Protein AF-A0A4R7ZRM4-F1 (afdb_monomer_lite)

Radius of gyration: 35.53 Å; chains: 1; bounding box: 78×43×135 Å

pLDDT: mean 75.1, std 20.88, range [21.97, 97.25]

Structure (mmCIF, N/CA/C/O backbone):
data_AF-A0A4R7ZRM4-F1
#
_entry.id   AF-A0A4R7ZRM4-F1
#
loop_
_atom_site.group_PDB
_atom_site.id
_atom_site.type_symbol
_atom_site.label_atom_id
_atom_site.label_alt_id
_atom_site.label_comp_id
_atom_site.label_asym_id
_atom_site.label_entity_id
_atom_site.label_seq_id
_atom_site.pdbx_PDB_ins_code
_atom_site.Cartn_x
_atom_site.Cartn_y
_atom_site.Cartn_z
_atom_site.occupancy
_atom_site.B_iso_or_equiv
_atom_site.auth_seq_id
_atom_site.auth_comp_id
_atom_site.auth_asym_id
_atom_site.auth_atom_id
_atom_site.pdbx_PDB_model_num
ATOM 1 N N . MET A 1 1 ? -29.080 -7.559 84.000 1.00 56.69 1 MET A N 1
ATOM 2 C CA . MET A 1 1 ? -29.517 -7.761 82.595 1.00 56.69 1 MET A CA 1
ATOM 3 C C . MET A 1 1 ? -28.934 -6.760 81.584 1.00 56.69 1 MET A C 1
ATOM 5 O O . MET A 1 1 ? -28.465 -7.210 80.549 1.00 56.69 1 MET A O 1
ATOM 9 N N . GLN A 1 2 ? -28.854 -5.446 81.851 1.00 54.81 2 GLN A N 1
ATOM 10 C CA . GLN A 1 2 ? -28.393 -4.447 80.854 1.00 54.81 2 GLN A CA 1
ATOM 11 C C . GLN A 1 2 ? -26.934 -4.558 80.345 1.00 54.81 2 GLN A C 1
ATOM 13 O O . GLN A 1 2 ? -26.613 -4.051 79.271 1.00 54.81 2 GLN A O 1
ATOM 18 N N . LYS A 1 3 ? -26.014 -5.191 81.089 1.00 52.03 3 LYS A N 1
ATOM 19 C CA . LYS A 1 3 ? -24.609 -5.346 80.649 1.00 52.03 3 LYS A CA 1
ATOM 20 C C . LYS A 1 3 ? -24.432 -6.411 79.558 1.00 52.03 3 LYS A C 1
ATOM 22 O O . LYS A 1 3 ? -23.501 -6.307 78.764 1.00 52.03 3 LYS A O 1
ATOM 27 N N . VAL A 1 4 ? -25.313 -7.413 79.510 1.00 58.31 4 VAL A N 1
ATOM 28 C CA . VAL A 1 4 ? -25.234 -8.523 78.544 1.00 58.31 4 VAL A CA 1
ATOM 29 C C . VAL A 1 4 ? -25.739 -8.068 77.175 1.00 58.31 4 VAL A C 1
ATOM 31 O O . VAL A 1 4 ? -25.084 -8.315 76.166 1.00 58.31 4 VAL A O 1
ATOM 34 N N . THR A 1 5 ? -26.819 -7.282 77.150 1.00 60.56 5 THR A N 1
ATOM 35 C CA . THR A 1 5 ? -27.399 -6.726 75.918 1.00 60.56 5 THR A CA 1
ATOM 36 C C . THR A 1 5 ? -26.456 -5.735 75.229 1.00 60.56 5 THR A C 1
ATOM 38 O O . THR A 1 5 ? -26.273 -5.805 74.019 1.00 60.56 5 THR A O 1
ATOM 41 N N . LYS A 1 6 ? -25.745 -4.883 75.985 1.00 59.66 6 LYS A N 1
ATOM 42 C CA . LYS A 1 6 ? -24.724 -3.975 75.421 1.00 59.66 6 LYS A CA 1
ATOM 43 C C . LYS A 1 6 ? -23.515 -4.708 74.824 1.00 59.66 6 LYS A C 1
ATOM 45 O O . LYS A 1 6 ? -22.940 -4.217 73.857 1.00 59.66 6 LYS A O 1
ATOM 50 N N . LYS A 1 7 ? -23.117 -5.862 75.379 1.00 67.69 7 LYS A N 1
ATOM 51 C CA . LYS A 1 7 ? -22.028 -6.688 74.821 1.00 67.69 7 LYS A CA 1
ATOM 52 C C . LYS A 1 7 ? -22.438 -7.346 73.500 1.00 67.69 7 LYS A C 1
ATOM 54 O O . LYS A 1 7 ? -21.657 -7.318 72.558 1.00 67.69 7 LYS A O 1
ATOM 59 N N . TRP A 1 8 ? -23.669 -7.848 73.416 1.00 65.88 8 TRP A N 1
ATOM 60 C CA . TRP A 1 8 ? -24.223 -8.435 72.191 1.00 65.88 8 TRP A CA 1
ATOM 61 C C . TRP A 1 8 ? -24.408 -7.410 71.069 1.00 65.88 8 TRP A C 1
ATOM 63 O O . TRP A 1 8 ? -24.047 -7.684 69.931 1.00 65.88 8 TRP A O 1
ATOM 73 N N . ILE A 1 9 ? -24.869 -6.198 71.394 1.00 70.62 9 ILE A N 1
ATOM 74 C CA . ILE A 1 9 ? -25.002 -5.108 70.414 1.00 70.62 9 ILE A CA 1
ATOM 75 C C . ILE A 1 9 ? -23.632 -4.702 69.853 1.00 70.62 9 ILE A C 1
ATOM 77 O O . ILE A 1 9 ? -23.479 -4.571 68.644 1.00 70.62 9 ILE A O 1
ATOM 81 N N . LYS A 1 10 ? -22.605 -4.562 70.703 1.00 68.44 10 LYS A N 1
ATOM 82 C CA . LYS A 1 10 ? -21.239 -4.243 70.245 1.00 68.44 10 LYS A CA 1
ATOM 83 C C . LYS A 1 10 ? -20.634 -5.351 69.381 1.00 68.44 10 LYS A C 1
ATOM 85 O O . LYS A 1 10 ? -19.962 -5.046 68.404 1.00 68.44 10 LYS A O 1
ATOM 90 N N . PHE A 1 11 ? -20.890 -6.614 69.723 1.00 69.69 11 PHE A N 1
ATOM 91 C CA . PHE A 1 11 ? -20.452 -7.758 68.924 1.00 69.69 11 PHE A CA 1
ATOM 92 C C . PHE A 1 11 ? -21.152 -7.788 67.558 1.00 69.69 11 PHE A C 1
ATOM 94 O O . PHE A 1 11 ? -20.488 -7.906 66.536 1.00 69.69 11 PHE A O 1
ATOM 101 N N . SER A 1 12 ? -22.468 -7.556 67.528 1.00 74.69 12 SER A N 1
ATOM 102 C CA . SER A 1 12 ? -23.257 -7.479 66.294 1.00 74.69 12 SER A CA 1
ATOM 103 C C . SER A 1 12 ? -22.821 -6.330 65.383 1.00 74.69 12 SER A C 1
ATOM 105 O O . SER A 1 12 ? -22.743 -6.520 64.174 1.00 74.69 12 SER A O 1
ATOM 107 N N . ILE A 1 13 ? -22.516 -5.155 65.943 1.00 75.25 13 ILE A N 1
ATOM 108 C CA . ILE A 1 13 ? -22.003 -4.009 65.175 1.00 75.25 13 ILE A CA 1
ATOM 109 C C . ILE A 1 13 ? -20.603 -4.315 64.629 1.00 75.25 13 ILE A C 1
ATOM 111 O O . ILE A 1 13 ? -20.319 -3.988 63.484 1.00 75.25 13 ILE A O 1
ATOM 115 N N . CYS A 1 14 ? -19.748 -4.990 65.404 1.00 72.81 14 CYS A N 1
ATOM 116 C CA . CYS A 1 14 ? -18.427 -5.416 64.939 1.00 72.81 14 CYS A CA 1
ATOM 117 C C . CYS A 1 14 ? -18.533 -6.423 63.779 1.00 72.81 14 CYS A C 1
ATOM 119 O O . CYS A 1 14 ? -17.865 -6.258 62.763 1.00 72.81 14 CYS A O 1
ATOM 121 N N . CYS A 1 15 ? -19.434 -7.407 63.877 1.00 73.06 15 CYS A N 1
ATOM 122 C CA . CYS A 1 15 ? -19.710 -8.346 62.787 1.00 73.06 15 CYS A CA 1
ATOM 123 C C . CYS A 1 15 ? -20.270 -7.645 61.543 1.00 73.06 15 CYS A C 1
ATOM 125 O O . CYS A 1 15 ? -19.851 -7.966 60.436 1.00 73.06 15 CYS A O 1
ATOM 127 N N . LEU A 1 16 ? -21.167 -6.666 61.709 1.00 73.25 16 LEU A N 1
ATOM 128 C CA . LEU A 1 16 ? -21.715 -5.894 60.591 1.00 73.25 16 LEU A CA 1
ATOM 129 C C . LEU A 1 16 ? -20.631 -5.046 59.905 1.00 73.25 16 LEU A C 1
ATOM 131 O O . LEU A 1 16 ? -20.576 -5.001 58.682 1.00 73.25 16 LEU A O 1
ATOM 135 N N . LEU A 1 17 ? -19.735 -4.417 60.673 1.00 72.19 17 LEU A N 1
ATOM 136 C CA . LEU A 1 17 ? -18.621 -3.630 60.133 1.00 72.19 17 LEU A CA 1
ATOM 137 C C . LEU A 1 17 ? -17.595 -4.504 59.401 1.00 72.19 17 LEU A C 1
ATOM 139 O O . LEU A 1 17 ? -17.122 -4.112 58.339 1.00 72.19 17 LEU A O 1
ATOM 143 N N . LEU A 1 18 ? -17.300 -5.702 59.916 1.00 69.06 18 LEU A N 1
ATOM 144 C CA . LEU A 1 18 ? -16.452 -6.678 59.222 1.00 69.06 18 LEU A CA 1
ATOM 145 C C . LEU A 1 18 ? -17.105 -7.183 57.929 1.00 69.06 18 LEU A C 1
ATOM 147 O O . LEU A 1 18 ? -16.418 -7.370 56.930 1.00 69.06 18 LEU A O 1
ATOM 151 N N . PHE A 1 19 ? -18.429 -7.340 57.922 1.00 69.00 19 PHE A N 1
ATOM 152 C CA . PHE A 1 19 ? -19.174 -7.729 56.728 1.00 69.00 19 PHE A CA 1
ATOM 153 C C . PHE A 1 19 ? -19.175 -6.619 55.665 1.00 69.00 19 PHE A C 1
ATOM 155 O O . PHE A 1 19 ? -18.934 -6.887 54.494 1.00 69.00 19 PHE A O 1
ATOM 162 N N . VAL A 1 20 ? -19.358 -5.355 56.063 1.00 71.50 20 VAL A N 1
ATOM 163 C CA . VAL A 1 20 ? -19.284 -4.201 55.147 1.00 71.50 20 VAL A CA 1
ATOM 164 C C . VAL A 1 20 ? -17.864 -3.995 54.609 1.00 71.50 20 VAL A C 1
ATOM 166 O O . VAL A 1 20 ? -17.704 -3.684 53.429 1.00 71.50 20 VAL A O 1
ATOM 169 N N . ALA A 1 21 ? -16.831 -4.217 55.428 1.00 63.97 21 ALA A N 1
ATOM 170 C CA . ALA A 1 21 ? -15.439 -4.179 54.982 1.00 63.97 21 ALA A CA 1
ATOM 171 C C . ALA A 1 21 ? -15.125 -5.294 53.966 1.00 63.97 21 ALA A C 1
ATOM 173 O O . ALA A 1 21 ? -14.445 -5.032 52.979 1.00 63.97 21 ALA A O 1
ATOM 174 N N . ALA A 1 22 ? -15.686 -6.497 54.147 1.00 63.38 22 ALA A N 1
ATOM 175 C CA . ALA A 1 22 ? -15.547 -7.606 53.199 1.00 63.38 22 ALA A CA 1
ATOM 176 C C . ALA A 1 22 ? -16.261 -7.357 51.853 1.00 63.38 22 ALA A C 1
ATOM 178 O O . ALA A 1 22 ? -15.862 -7.909 50.832 1.00 63.38 22 ALA A O 1
ATOM 179 N N . ILE A 1 23 ? -17.291 -6.503 51.821 1.00 61.28 23 ILE A N 1
ATOM 180 C CA . ILE A 1 23 ? -17.964 -6.106 50.570 1.00 61.28 23 ILE A CA 1
ATOM 181 C C . ILE A 1 23 ? -17.102 -5.116 49.762 1.00 61.28 23 ILE A C 1
ATOM 183 O O . ILE A 1 23 ? -17.159 -5.116 48.537 1.00 61.28 23 ILE A O 1
ATOM 187 N N . HIS A 1 24 ? -16.258 -4.312 50.419 1.00 56.88 24 HIS A N 1
ATOM 188 C CA . HIS A 1 24 ? -15.370 -3.353 49.742 1.00 56.88 24 HIS A CA 1
ATOM 189 C C . HIS A 1 24 ? -14.109 -3.994 49.135 1.00 56.88 24 HIS A C 1
ATOM 191 O O . HIS A 1 24 ? -13.388 -3.319 48.406 1.00 56.88 24 HIS A O 1
ATOM 197 N N . THR A 1 25 ? -13.840 -5.277 49.404 1.00 51.56 25 THR A N 1
ATOM 198 C CA . THR A 1 25 ? -12.724 -6.036 48.809 1.00 51.56 25 THR A CA 1
ATOM 199 C C . THR A 1 25 ? -13.143 -6.886 47.611 1.00 51.56 25 THR A C 1
ATOM 201 O O . THR A 1 25 ? -12.368 -7.727 47.166 1.00 51.56 25 THR A O 1
ATOM 204 N N . ILE A 1 26 ? -14.358 -6.706 47.082 1.00 63.09 26 ILE A N 1
ATOM 205 C CA . ILE A 1 26 ? -14.697 -7.243 45.762 1.00 63.09 26 ILE A CA 1
ATOM 206 C C . ILE A 1 26 ? -13.928 -6.386 44.757 1.00 63.09 26 ILE A C 1
ATOM 208 O O . ILE A 1 26 ? -14.383 -5.327 44.333 1.00 63.09 26 ILE A O 1
ATOM 212 N N . GLU A 1 27 ? -12.704 -6.807 44.460 1.00 55.72 27 GLU A N 1
ATOM 213 C CA . GLU A 1 27 ? -11.895 -6.235 43.398 1.00 55.72 27 GLU A CA 1
ATOM 214 C C . GLU A 1 27 ? -12.727 -6.258 42.115 1.00 55.72 27 GLU A C 1
ATOM 216 O O . GLU A 1 27 ? -13.225 -7.306 41.697 1.00 55.72 27 GLU A O 1
ATOM 221 N N . ASN A 1 28 ? -12.913 -5.087 41.504 1.00 52.59 28 ASN A N 1
ATOM 222 C CA . ASN A 1 28 ? -13.453 -4.988 40.159 1.00 52.59 28 ASN A CA 1
ATOM 223 C C . ASN A 1 28 ? -12.474 -5.724 39.243 1.00 52.59 28 ASN A C 1
ATOM 225 O O . ASN A 1 28 ? -11.476 -5.153 38.804 1.00 52.59 28 ASN A O 1
ATOM 229 N N . THR A 1 29 ? -12.724 -7.004 38.976 1.00 50.25 29 THR A N 1
ATOM 230 C CA . THR A 1 29 ? -12.020 -7.722 37.923 1.00 50.25 29 THR A CA 1
ATOM 231 C C . THR A 1 29 ? -12.422 -7.045 36.624 1.00 50.25 29 THR A C 1
ATOM 233 O O . THR A 1 29 ? -13.502 -7.297 36.087 1.00 50.25 29 THR A O 1
ATOM 236 N N . HIS A 1 30 ? -11.590 -6.119 36.158 1.00 56.91 30 HIS A N 1
ATOM 237 C CA . HIS A 1 30 ? -11.701 -5.571 34.821 1.00 56.91 30 HIS A CA 1
ATOM 238 C C . HIS A 1 30 ? -11.585 -6.755 33.863 1.00 56.91 30 HIS A C 1
ATOM 240 O O . HIS A 1 30 ? -10.504 -7.306 33.662 1.00 56.91 30 HIS A O 1
ATOM 246 N N . VAL A 1 31 ? -12.718 -7.195 33.319 1.00 48.25 31 VAL A N 1
ATOM 247 C CA . VAL A 1 31 ? -12.726 -8.119 32.192 1.00 48.25 31 VAL A CA 1
ATOM 248 C C . VAL A 1 31 ? -12.128 -7.330 31.035 1.00 48.25 31 VAL A C 1
ATOM 250 O O . VAL A 1 31 ? -12.789 -6.460 30.471 1.00 48.25 31 VAL A O 1
ATOM 253 N N . TYR A 1 32 ? -10.855 -7.571 30.724 1.00 52.38 32 TYR A N 1
ATOM 254 C CA . TYR A 1 32 ? -10.283 -7.107 29.468 1.00 52.38 32 TYR A CA 1
ATOM 255 C C . TYR A 1 32 ? -11.041 -7.833 28.359 1.00 52.38 32 TYR A C 1
ATOM 257 O O . TYR A 1 32 ? -10.891 -9.043 28.184 1.00 52.38 32 TYR A O 1
ATOM 265 N N . ALA A 1 33 ? -11.903 -7.111 27.644 1.00 56.00 33 ALA A N 1
ATOM 266 C CA . ALA A 1 33 ? -12.365 -7.582 26.352 1.00 56.00 33 ALA A CA 1
ATOM 267 C C . ALA A 1 33 ? -11.114 -7.840 25.503 1.00 56.00 33 ALA A C 1
ATOM 269 O O . ALA A 1 33 ? -10.220 -6.994 25.461 1.00 56.00 33 ALA A O 1
ATOM 270 N N . ALA A 1 34 ? -11.014 -9.017 24.883 1.00 61.44 34 ALA A N 1
ATOM 271 C CA . ALA A 1 34 ? -9.959 -9.261 23.911 1.00 61.44 34 ALA A CA 1
ATOM 272 C C . ALA A 1 34 ? -10.032 -8.152 22.850 1.00 61.44 34 ALA A C 1
ATOM 274 O O . ALA A 1 34 ? -11.111 -7.919 22.297 1.00 61.44 34 ALA A O 1
ATOM 275 N N . ASN A 1 35 ? -8.918 -7.451 22.605 1.00 68.50 35 ASN A N 1
ATOM 276 C CA . ASN A 1 35 ? -8.853 -6.477 21.520 1.00 68.50 35 ASN A CA 1
ATOM 277 C C . ASN A 1 35 ? -9.176 -7.217 20.222 1.00 68.50 35 ASN A C 1
ATOM 279 O O . ASN A 1 35 ? -8.455 -8.133 19.826 1.00 68.50 35 ASN A O 1
ATOM 283 N N . LYS A 1 36 ? -10.300 -6.860 19.602 1.00 86.75 36 LYS A N 1
ATOM 284 C CA . LYS A 1 36 ? -10.680 -7.409 18.307 1.00 86.75 36 LYS A CA 1
ATOM 285 C C . LYS A 1 36 ? -9.888 -6.663 17.243 1.00 86.75 36 LYS A C 1
ATOM 287 O O . LYS A 1 36 ? -9.952 -5.440 17.179 1.00 86.75 36 LYS A O 1
ATOM 292 N N . GLU A 1 37 ? -9.147 -7.405 16.430 1.00 93.25 37 GLU A N 1
ATOM 293 C CA . GLU A 1 37 ? -8.391 -6.872 15.301 1.00 93.25 37 GLU A CA 1
ATOM 294 C C . GLU A 1 37 ? -8.759 -7.601 14.009 1.00 93.25 37 GLU A C 1
ATOM 296 O O . GLU A 1 37 ? -9.157 -8.766 14.023 1.00 93.25 37 GLU A O 1
ATOM 301 N N . VAL A 1 38 ? -8.599 -6.917 12.879 1.00 95.25 38 VAL A N 1
ATOM 302 C CA . VAL A 1 38 ? -8.674 -7.512 11.543 1.00 95.25 38 VAL A CA 1
ATOM 303 C C . VAL A 1 38 ? -7.417 -7.160 10.765 1.00 95.25 38 VAL A C 1
ATOM 305 O O . VAL A 1 38 ? -6.905 -6.045 10.847 1.00 95.25 38 VAL A O 1
ATOM 308 N N . SER A 1 39 ? -6.902 -8.126 10.011 1.00 95.12 39 SER A N 1
ATOM 309 C CA . SER A 1 39 ? -5.710 -7.956 9.186 1.00 95.12 39 SER A CA 1
ATOM 310 C C . SER A 1 39 ? -6.055 -8.059 7.708 1.00 95.12 39 SER A C 1
ATOM 312 O O . SER A 1 39 ? -6.830 -8.930 7.315 1.00 95.12 39 SER A O 1
ATOM 314 N N . ILE A 1 40 ? -5.436 -7.217 6.882 1.00 94.25 40 ILE A N 1
ATOM 315 C CA . ILE A 1 40 ? -5.483 -7.348 5.422 1.00 94.25 40 ILE A CA 1
ATOM 316 C C . ILE A 1 40 ? -4.093 -7.611 4.852 1.00 94.25 40 ILE A C 1
ATOM 318 O O . ILE A 1 40 ? -3.074 -7.269 5.458 1.00 94.25 40 ILE A O 1
ATOM 322 N N . ILE A 1 41 ? -4.079 -8.185 3.652 1.00 92.25 41 ILE A N 1
ATOM 323 C CA . ILE A 1 41 ? -2.887 -8.397 2.838 1.00 92.25 41 ILE A CA 1
ATOM 324 C C . ILE A 1 41 ? -3.153 -7.791 1.463 1.00 92.25 41 ILE A C 1
ATOM 326 O O . ILE A 1 41 ? -4.210 -8.019 0.876 1.00 92.25 41 ILE A O 1
ATOM 330 N N . LEU A 1 42 ? -2.191 -7.022 0.957 1.00 92.50 42 LEU A N 1
ATOM 331 C CA . LEU A 1 42 ? -2.267 -6.384 -0.355 1.00 92.50 42 LEU A CA 1
ATOM 332 C C . LEU A 1 42 ? -1.296 -7.082 -1.322 1.00 92.50 42 LEU A C 1
ATOM 334 O O . LEU A 1 42 ? -0.090 -6.841 -1.224 1.00 92.50 42 LEU A O 1
ATOM 338 N N . PRO A 1 43 ? -1.776 -7.963 -2.219 1.00 94.19 43 PRO A N 1
ATOM 339 C CA . PRO A 1 43 ? -0.941 -8.557 -3.257 1.00 94.19 43 PRO A CA 1
ATOM 340 C C . PRO A 1 43 ? -0.654 -7.534 -4.361 1.00 94.19 43 PRO A C 1
ATOM 342 O O . PRO A 1 43 ? -1.554 -6.828 -4.820 1.00 94.19 43 PRO A O 1
ATOM 345 N N . LEU A 1 44 ? 0.601 -7.473 -4.793 1.00 95.50 44 LEU A N 1
ATOM 346 C CA . LEU A 1 44 ? 1.103 -6.584 -5.834 1.00 95.50 44 LEU A CA 1
ATOM 347 C C . LEU A 1 44 ? 1.895 -7.380 -6.864 1.00 95.50 44 LEU A C 1
ATOM 349 O O . LEU A 1 44 ? 2.763 -8.169 -6.494 1.00 95.50 44 LEU A O 1
ATOM 353 N N . ARG A 1 45 ? 1.649 -7.114 -8.147 1.00 96.88 45 ARG A N 1
ATOM 354 C CA . ARG A 1 45 ? 2.386 -7.706 -9.263 1.00 96.88 45 ARG A CA 1
ATOM 355 C C . ARG A 1 45 ? 3.247 -6.666 -9.983 1.00 96.88 45 ARG A C 1
ATOM 357 O O . ARG A 1 45 ? 2.746 -5.637 -10.431 1.00 96.88 45 ARG A O 1
ATOM 364 N N . GLN A 1 46 ? 4.531 -6.969 -10.134 1.00 96.00 46 GLN A N 1
ATOM 365 C CA . GLN A 1 46 ? 5.455 -6.261 -11.012 1.00 96.00 46 GLN A CA 1
ATOM 366 C C . GLN A 1 46 ? 5.636 -7.050 -12.306 1.00 96.00 46 GLN A C 1
ATOM 368 O O . GLN A 1 46 ? 5.942 -8.245 -12.283 1.00 96.00 46 GLN A O 1
ATOM 373 N N . VAL A 1 47 ? 5.493 -6.352 -13.429 1.00 96.12 47 VAL A N 1
ATOM 374 C CA . VAL A 1 47 ? 5.820 -6.865 -14.757 1.00 96.12 47 VAL A CA 1
ATOM 375 C C . VAL A 1 47 ? 6.874 -5.967 -15.389 1.00 96.12 47 VAL A C 1
ATOM 377 O O . VAL A 1 47 ? 6.725 -4.750 -15.438 1.00 96.12 47 VAL A O 1
ATOM 380 N N . VAL A 1 48 ? 7.931 -6.579 -15.904 1.00 93.62 48 VAL A N 1
ATOM 381 C CA . VAL A 1 48 ? 9.010 -5.942 -16.644 1.00 93.62 48 VAL A CA 1
ATOM 382 C C . VAL A 1 48 ? 9.064 -6.571 -18.026 1.00 93.62 48 VAL A C 1
ATOM 384 O O . VAL A 1 48 ? 9.210 -7.786 -18.176 1.00 93.62 48 VAL A O 1
ATOM 387 N N . THR A 1 49 ? 8.937 -5.733 -19.046 1.00 92.69 49 THR A N 1
ATOM 388 C CA . THR A 1 49 ? 9.050 -6.135 -20.449 1.00 92.69 49 THR A CA 1
ATOM 389 C C . THR A 1 49 ? 10.322 -5.551 -21.049 1.00 92.69 49 THR A C 1
ATOM 391 O O . THR A 1 49 ? 10.758 -4.467 -20.663 1.00 92.69 49 THR A O 1
ATOM 394 N N . THR A 1 50 ? 10.959 -6.272 -21.970 1.00 89.31 50 THR A N 1
ATOM 395 C CA . THR A 1 50 ? 12.175 -5.806 -22.646 1.00 89.31 50 THR A CA 1
ATOM 396 C C . THR A 1 50 ? 12.039 -6.025 -24.150 1.00 89.31 50 THR A C 1
ATOM 398 O O . THR A 1 50 ? 11.556 -7.063 -24.595 1.00 89.31 50 THR A O 1
ATOM 401 N N . GLU A 1 51 ? 12.482 -5.057 -24.953 1.00 84.69 51 GLU A N 1
ATOM 402 C CA . GLU A 1 51 ? 12.581 -5.209 -26.417 1.00 84.69 51 GLU A CA 1
ATOM 403 C C . GLU A 1 51 ? 13.975 -5.711 -26.860 1.00 84.69 51 GLU A C 1
ATOM 405 O O . GLU A 1 51 ? 14.369 -5.581 -28.016 1.00 84.69 51 GLU A O 1
ATOM 410 N N . THR A 1 52 ? 14.780 -6.238 -25.932 1.00 80.25 52 THR A N 1
ATOM 411 C CA . THR A 1 52 ? 16.192 -6.602 -26.163 1.00 80.25 52 THR A CA 1
ATOM 412 C C . THR A 1 52 ? 16.535 -7.925 -25.476 1.00 80.25 52 THR A C 1
ATOM 414 O O . THR A 1 52 ? 15.724 -8.476 -24.745 1.00 80.25 52 THR A O 1
ATOM 417 N N . THR A 1 53 ? 17.765 -8.424 -25.629 1.00 81.44 53 THR A N 1
ATOM 418 C CA . THR A 1 53 ? 18.244 -9.637 -24.934 1.00 81.44 53 THR A CA 1
ATOM 419 C C . THR A 1 53 ? 18.586 -9.412 -23.452 1.00 81.44 53 THR A C 1
ATOM 421 O O . THR A 1 53 ? 19.276 -10.235 -22.852 1.00 81.44 53 THR A O 1
ATOM 424 N N . LYS A 1 54 ? 18.186 -8.278 -22.861 1.00 85.94 54 LYS A N 1
ATOM 425 C CA . LYS A 1 54 ? 18.413 -7.997 -21.439 1.00 85.94 54 LYS A CA 1
ATOM 426 C C . LYS A 1 54 ? 17.548 -8.895 -20.564 1.00 85.94 54 LYS A C 1
ATOM 428 O O . LYS A 1 54 ? 16.372 -9.105 -20.863 1.00 85.94 54 LYS A O 1
ATOM 433 N N . ASN A 1 55 ? 18.145 -9.386 -19.481 1.00 88.44 55 ASN A N 1
ATOM 434 C CA . ASN A 1 55 ? 17.445 -10.195 -18.502 1.00 88.44 55 ASN A CA 1
ATOM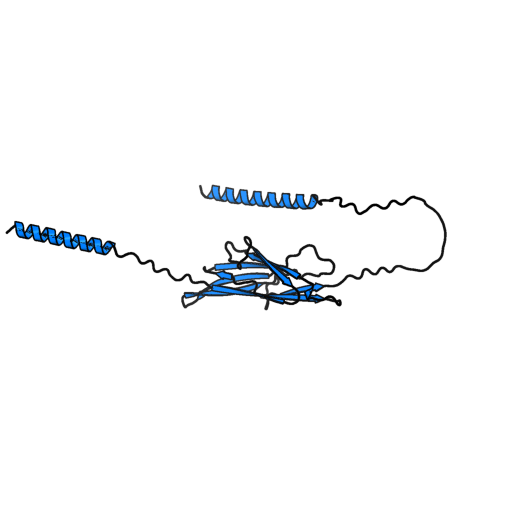 435 C C . ASN A 1 55 ? 16.570 -9.292 -17.627 1.00 88.44 55 ASN A C 1
ATOM 437 O O . ASN A 1 55 ? 17.044 -8.288 -17.103 1.00 88.44 55 ASN A O 1
ATOM 441 N N . VAL A 1 56 ? 15.296 -9.652 -17.476 1.00 89.69 56 VAL A N 1
ATOM 442 C CA . VAL A 1 56 ? 14.347 -8.914 -16.632 1.00 89.69 56 VAL A CA 1
ATOM 443 C C . VAL A 1 56 ? 14.764 -8.911 -15.163 1.00 89.69 56 VAL A C 1
ATOM 445 O O . VAL A 1 56 ? 14.501 -7.938 -14.467 1.00 89.69 56 VAL A O 1
ATOM 448 N N . GLU A 1 57 ? 15.464 -9.956 -14.715 1.00 92.19 57 GLU A N 1
ATOM 449 C CA . GLU A 1 57 ? 15.944 -10.109 -13.334 1.00 92.19 57 GLU A CA 1
ATOM 450 C C . GLU A 1 57 ? 17.045 -9.108 -12.955 1.00 92.19 57 GLU A C 1
ATOM 452 O O . GLU A 1 57 ? 17.336 -8.926 -11.777 1.00 92.19 57 GLU A O 1
ATOM 457 N N . ASP A 1 58 ? 17.638 -8.419 -13.934 1.00 89.62 58 ASP A N 1
ATOM 458 C CA . ASP A 1 58 ? 18.627 -7.368 -13.677 1.00 89.62 58 ASP A CA 1
ATOM 459 C C . ASP A 1 58 ? 17.965 -6.054 -13.216 1.00 89.62 58 ASP A C 1
ATOM 461 O O . ASP A 1 58 ? 18.654 -5.092 -12.869 1.00 89.62 58 ASP A O 1
ATOM 465 N N . PHE A 1 59 ? 16.631 -5.977 -13.250 1.00 89.19 59 PHE A N 1
ATOM 466 C CA . PHE A 1 59 ? 15.884 -4.751 -13.006 1.00 89.19 59 PHE A CA 1
ATOM 467 C C . PHE A 1 59 ? 15.155 -4.789 -11.671 1.00 89.19 59 PHE A C 1
ATOM 469 O O . PHE A 1 59 ? 14.376 -5.701 -11.394 1.00 89.19 59 PHE A O 1
ATOM 476 N N . SER A 1 60 ? 15.391 -3.758 -10.861 1.00 91.94 60 SER A N 1
ATOM 477 C CA . SER A 1 60 ? 14.748 -3.555 -9.568 1.00 91.94 60 SER A CA 1
ATOM 478 C C . SER A 1 60 ? 14.006 -2.229 -9.561 1.00 91.94 60 SER A C 1
ATOM 480 O O . SER A 1 60 ? 14.533 -1.224 -10.040 1.00 91.94 60 SER A O 1
ATOM 482 N N . PHE A 1 61 ? 12.803 -2.233 -8.999 1.00 91.38 61 PHE A N 1
ATOM 483 C CA . PHE A 1 61 ? 11.982 -1.040 -8.851 1.00 91.38 61 PHE A CA 1
ATOM 484 C C . PHE A 1 61 ? 11.485 -0.905 -7.421 1.00 91.38 61 PHE A C 1
ATOM 486 O O . PHE A 1 61 ? 11.185 -1.899 -6.755 1.00 91.38 61 PHE A O 1
ATOM 493 N N . ASP A 1 62 ? 11.389 0.344 -6.981 1.00 93.94 62 ASP A N 1
ATOM 494 C CA . ASP A 1 62 ? 10.966 0.701 -5.637 1.00 93.94 62 ASP A CA 1
ATOM 495 C C . ASP A 1 62 ? 9.526 1.198 -5.641 1.00 93.94 62 ASP A C 1
ATOM 497 O O . ASP A 1 62 ? 9.076 1.874 -6.566 1.00 93.94 62 ASP A O 1
ATOM 501 N N . TYR A 1 63 ? 8.807 0.883 -4.575 1.00 95.38 63 TYR A N 1
ATOM 502 C CA . TYR A 1 63 ? 7.404 1.213 -4.386 1.00 95.38 63 TYR A CA 1
ATOM 503 C C . TYR A 1 63 ? 7.194 1.873 -3.031 1.00 95.38 63 TYR A C 1
ATOM 505 O O . TYR A 1 63 ? 7.926 1.611 -2.074 1.00 95.38 63 TYR A O 1
ATOM 513 N N . CYS A 1 64 ? 6.160 2.704 -2.950 1.00 95.88 64 CYS A N 1
ATOM 514 C CA . CYS A 1 64 ? 5.734 3.368 -1.730 1.00 95.88 64 CYS A CA 1
ATOM 515 C C . CYS A 1 64 ? 4.245 3.116 -1.495 1.00 95.88 64 CYS A C 1
ATOM 517 O O . CYS A 1 64 ? 3.422 3.392 -2.368 1.00 95.88 64 CYS A O 1
ATOM 519 N N . LEU A 1 65 ? 3.911 2.620 -0.304 1.00 97.25 65 LEU A N 1
ATOM 520 C CA . LEU A 1 65 ? 2.569 2.671 0.260 1.00 97.25 65 LEU A CA 1
ATOM 521 C C . LEU A 1 65 ? 2.519 3.814 1.281 1.00 97.25 65 LEU A C 1
ATOM 523 O O . LEU A 1 65 ? 3.142 3.736 2.339 1.00 97.25 65 LEU A O 1
ATOM 527 N N . GLU A 1 66 ? 1.766 4.859 0.975 1.00 96.56 66 GLU A N 1
ATOM 528 C CA . GLU A 1 66 ? 1.597 6.042 1.814 1.00 96.56 66 GLU A CA 1
ATOM 529 C C . GLU A 1 66 ? 0.228 6.030 2.502 1.00 96.56 66 GLU A C 1
ATOM 531 O O . GLU A 1 66 ? -0.807 5.818 1.868 1.00 96.56 66 GLU A O 1
ATOM 536 N N . ALA A 1 67 ? 0.215 6.284 3.807 1.00 97.12 67 ALA A N 1
ATOM 537 C CA . ALA A 1 67 ? -0.994 6.528 4.580 1.00 97.12 67 ALA A CA 1
ATOM 538 C C . ALA A 1 67 ? -1.521 7.948 4.314 1.00 97.12 67 ALA A C 1
ATOM 540 O O . ALA A 1 67 ? -0.868 8.930 4.661 1.00 97.12 67 ALA A O 1
ATOM 541 N N . LEU A 1 68 ? -2.729 8.055 3.749 1.00 95.44 68 LEU A N 1
ATOM 542 C CA . LEU A 1 68 ? -3.402 9.337 3.499 1.00 95.44 68 LEU A CA 1
ATOM 543 C C . LEU A 1 68 ? -4.335 9.744 4.648 1.00 95.44 68 LEU A C 1
ATOM 545 O O . LEU A 1 68 ? -4.558 10.932 4.876 1.00 95.44 68 LEU A O 1
ATOM 549 N N . SER A 1 69 ? -4.911 8.766 5.356 1.00 92.00 69 SER A N 1
ATOM 550 C CA . SER A 1 69 ? -5.692 9.024 6.572 1.00 92.00 69 SER A CA 1
ATOM 551 C C . SER A 1 69 ? -4.772 9.157 7.788 1.00 92.00 69 SER A C 1
ATOM 553 O O . SER A 1 69 ? -3.791 8.425 7.926 1.00 92.00 69 SER A O 1
ATOM 555 N N . GLU A 1 70 ? -5.131 10.043 8.717 1.00 88.19 70 GLU A N 1
ATOM 556 C CA . GLU A 1 70 ? -4.432 10.162 9.997 1.00 88.19 70 GLU A CA 1
ATOM 557 C C . GLU A 1 70 ? -4.495 8.836 10.771 1.00 88.19 70 GLU A C 1
ATOM 559 O O . GLU A 1 70 ? -5.547 8.199 10.846 1.00 88.19 70 GLU A O 1
ATOM 564 N N . ASN A 1 71 ? -3.361 8.414 11.337 1.00 86.88 71 ASN A N 1
ATOM 565 C CA . ASN A 1 71 ? -3.216 7.157 12.082 1.00 86.88 71 ASN A CA 1
ATOM 566 C C . ASN A 1 71 ? -3.587 5.887 11.289 1.00 86.88 71 ASN A C 1
ATOM 568 O O . ASN A 1 71 ? -3.856 4.851 11.898 1.00 86.88 71 ASN A O 1
ATOM 572 N N . ALA A 1 72 ? -3.602 5.928 9.950 1.00 95.00 72 ALA A N 1
ATOM 573 C CA . ALA A 1 72 ? -3.804 4.714 9.170 1.00 95.00 72 ALA A CA 1
ATOM 574 C C . ALA A 1 72 ? -2.638 3.735 9.401 1.00 95.00 72 ALA A C 1
ATOM 576 O O . ALA A 1 72 ? -1.475 4.123 9.241 1.00 95.00 72 ALA A O 1
ATOM 577 N N . PRO A 1 73 ? -2.919 2.477 9.781 1.00 96.62 73 PRO A N 1
ATOM 578 C CA . PRO A 1 73 ? -1.874 1.495 10.022 1.00 96.62 73 PRO A CA 1
ATOM 579 C C . PRO A 1 73 ? -1.173 1.146 8.709 1.00 96.62 73 PRO A C 1
ATOM 581 O O . PRO A 1 73 ? -1.800 1.099 7.652 1.00 96.62 73 PRO A O 1
ATOM 584 N N . LEU A 1 74 ? 0.124 0.879 8.789 1.00 97.00 74 LEU A N 1
ATOM 585 C CA . LEU A 1 74 ? 0.965 0.412 7.687 1.00 97.00 74 LEU A CA 1
ATOM 586 C C . LEU A 1 74 ? 1.687 -0.868 8.128 1.00 97.00 74 LEU A C 1
ATOM 588 O O . LEU A 1 74 ? 1.723 -1.142 9.332 1.00 97.00 74 LEU A O 1
ATOM 592 N N . PRO A 1 75 ? 2.265 -1.637 7.190 1.00 96.56 75 PRO A N 1
ATOM 593 C CA . PRO A 1 75 ? 3.054 -2.811 7.534 1.00 96.56 75 PRO A CA 1
ATOM 594 C C . PRO A 1 75 ? 4.238 -2.508 8.462 1.00 96.56 75 PRO A C 1
ATOM 596 O O . PRO A 1 75 ? 4.743 -1.381 8.527 1.00 96.56 75 PRO A O 1
ATOM 599 N N . ASP A 1 76 ? 4.714 -3.552 9.140 1.00 94.31 76 ASP A N 1
ATOM 600 C CA . ASP A 1 76 ? 5.942 -3.499 9.932 1.00 94.31 76 ASP A CA 1
ATOM 601 C C . ASP A 1 76 ? 7.127 -3.046 9.064 1.00 94.31 76 ASP A C 1
ATOM 603 O O . ASP A 1 76 ? 7.291 -3.491 7.928 1.00 94.31 76 ASP A O 1
ATOM 607 N N . GLY A 1 77 ? 7.971 -2.164 9.606 1.00 93.00 77 GLY A N 1
ATOM 608 C CA . GLY A 1 77 ? 9.085 -1.553 8.869 1.00 93.00 77 GLY A CA 1
ATOM 609 C C . GLY A 1 77 ? 8.748 -0.228 8.177 1.00 93.00 77 GLY A C 1
ATOM 610 O O . GLY A 1 77 ? 9.575 0.285 7.430 1.00 93.00 77 GLY A O 1
ATOM 611 N N . LYS A 1 78 ? 7.562 0.342 8.428 1.00 95.81 78 LYS A N 1
ATOM 612 C CA . LYS A 1 78 ? 7.200 1.699 7.991 1.00 95.81 78 LYS A CA 1
ATOM 613 C C . LYS A 1 78 ? 8.150 2.771 8.545 1.00 95.81 78 LYS A C 1
ATOM 615 O O . LYS A 1 78 ? 8.612 2.670 9.684 1.00 95.81 78 LYS A O 1
ATOM 620 N N . ASP A 1 79 ? 8.305 3.854 7.797 1.00 95.31 79 ASP A N 1
ATOM 621 C CA . ASP A 1 79 ? 8.918 5.100 8.249 1.00 95.31 79 ASP A CA 1
ATOM 622 C C . ASP A 1 79 ? 7.863 6.213 8.238 1.00 95.31 79 ASP A C 1
ATOM 624 O O . ASP A 1 79 ? 7.299 6.565 7.205 1.00 95.31 79 ASP A O 1
ATOM 628 N N . GLY A 1 80 ? 7.515 6.733 9.416 1.00 94.44 80 GLY A N 1
ATOM 629 C CA . GLY A 1 80 ? 6.439 7.717 9.544 1.00 94.44 80 GLY A CA 1
ATOM 630 C C . GLY A 1 80 ? 5.107 7.226 8.952 1.00 94.44 80 GLY A C 1
ATOM 631 O O . GLY A 1 80 ? 4.490 6.297 9.495 1.00 94.44 80 GLY A O 1
ATOM 632 N N . SER A 1 81 ? 4.672 7.895 7.879 1.00 95.94 81 SER A N 1
ATOM 633 C CA . SER A 1 81 ? 3.441 7.648 7.114 1.00 95.94 81 SER A CA 1
ATOM 634 C C . SER A 1 81 ? 3.670 6.880 5.809 1.00 95.94 81 SER A C 1
ATOM 636 O O . SER A 1 81 ? 2.755 6.809 4.990 1.00 95.94 81 SER A O 1
ATOM 638 N N . THR A 1 82 ? 4.855 6.311 5.590 1.00 96.75 82 THR A N 1
ATOM 639 C CA . THR A 1 82 ? 5.173 5.558 4.375 1.00 96.75 82 THR A CA 1
ATOM 640 C C . THR A 1 82 ? 5.742 4.184 4.698 1.00 96.75 82 THR A C 1
ATOM 642 O O . THR A 1 82 ? 6.355 3.946 5.738 1.00 96.75 82 THR A O 1
ATOM 645 N N . TYR A 1 83 ? 5.517 3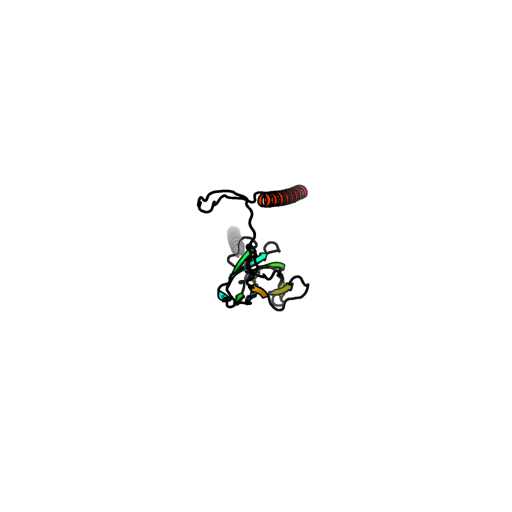.243 3.793 1.00 97.12 83 TYR A N 1
ATOM 646 C CA . TYR A 1 83 ? 6.147 1.935 3.785 1.00 97.12 83 TYR A CA 1
ATOM 647 C C . TYR A 1 83 ? 6.737 1.701 2.399 1.00 97.12 83 TYR A C 1
ATOM 649 O O . TYR A 1 83 ? 6.006 1.704 1.406 1.00 97.12 83 TYR A O 1
ATOM 657 N N . THR A 1 84 ? 8.054 1.526 2.328 1.00 96.50 84 THR A N 1
ATOM 658 C CA . THR A 1 84 ? 8.780 1.365 1.068 1.00 96.50 84 THR A CA 1
ATOM 659 C C . THR A 1 84 ? 9.352 -0.036 0.932 1.00 96.50 84 THR A C 1
ATOM 661 O O . THR A 1 84 ? 9.732 -0.685 1.907 1.00 96.50 84 THR A O 1
ATOM 664 N N . PHE A 1 85 ? 9.382 -0.535 -0.299 1.00 94.94 85 PHE A N 1
ATOM 665 C CA . PHE A 1 85 ? 9.926 -1.850 -0.616 1.00 94.94 85 PHE A CA 1
ATOM 666 C C . PHE A 1 85 ? 10.318 -1.933 -2.091 1.00 94.94 85 PHE A C 1
ATOM 668 O O . PHE A 1 85 ? 9.786 -1.199 -2.920 1.00 94.94 85 PHE A O 1
ATOM 675 N N . SER A 1 86 ? 11.192 -2.884 -2.413 1.00 94.44 86 SER A N 1
ATOM 676 C CA . SER A 1 86 ? 11.666 -3.126 -3.779 1.00 94.44 86 SER A CA 1
ATOM 677 C C . SER A 1 86 ? 11.186 -4.476 -4.308 1.00 94.44 86 SER A C 1
ATOM 679 O O . SER A 1 86 ? 11.014 -5.426 -3.533 1.00 94.44 86 SER A O 1
ATOM 681 N N . LEU A 1 87 ? 10.999 -4.566 -5.624 1.00 95.06 87 LEU A N 1
ATOM 682 C CA . LEU A 1 87 ? 10.766 -5.810 -6.358 1.00 95.06 87 LEU A CA 1
ATOM 683 C C . LEU A 1 87 ? 11.783 -5.926 -7.497 1.00 95.06 87 LEU A C 1
ATOM 685 O O . LEU A 1 87 ? 12.011 -4.970 -8.239 1.00 95.06 87 LEU A O 1
ATOM 689 N N . THR A 1 88 ? 12.358 -7.113 -7.665 1.00 94.75 88 THR A N 1
ATOM 690 C CA . THR A 1 88 ? 13.321 -7.421 -8.730 1.00 94.75 88 THR A CA 1
ATOM 691 C C . THR A 1 88 ? 12.691 -8.382 -9.733 1.00 94.75 88 THR A C 1
ATOM 693 O O . THR A 1 88 ? 12.018 -9.330 -9.326 1.00 94.75 88 THR A O 1
ATOM 696 N N . GLY A 1 89 ? 12.878 -8.121 -11.027 1.00 93.75 89 GLY A N 1
ATOM 697 C CA . GLY A 1 89 ? 12.360 -8.966 -12.100 1.00 93.75 89 GLY A CA 1
ATOM 698 C C . GLY A 1 89 ? 10.837 -9.012 -12.185 1.00 93.75 89 GLY A C 1
ATOM 699 O O . GLY A 1 89 ? 10.135 -8.073 -11.811 1.00 93.75 89 GLY A O 1
ATOM 700 N N . ASN A 1 90 ? 10.307 -10.112 -12.712 1.00 96.12 90 ASN A N 1
ATOM 701 C CA . ASN A 1 90 ? 8.866 -10.353 -12.727 1.00 96.12 90 ASN A CA 1
ATOM 702 C C . ASN A 1 90 ? 8.453 -11.041 -11.426 1.00 96.12 90 ASN A C 1
ATOM 704 O O . ASN A 1 90 ? 8.842 -12.180 -11.179 1.00 96.12 90 ASN A O 1
ATOM 708 N N . MET A 1 91 ? 7.641 -10.375 -10.605 1.00 95.12 91 MET A N 1
ATOM 709 C CA . MET A 1 91 ? 7.334 -10.855 -9.256 1.00 95.12 91 MET A CA 1
ATOM 710 C C . MET A 1 91 ? 5.909 -10.517 -8.828 1.00 95.12 91 MET A C 1
ATOM 712 O O . MET A 1 91 ? 5.370 -9.469 -9.174 1.00 95.12 91 MET A O 1
ATOM 716 N N . GLU A 1 92 ? 5.327 -11.388 -8.005 1.00 95.31 92 GLU A N 1
ATOM 717 C CA . GLU A 1 92 ? 4.168 -11.073 -7.173 1.00 95.31 92 GLU A CA 1
ATOM 718 C C . GLU A 1 92 ? 4.581 -11.103 -5.696 1.00 95.31 92 GLU A C 1
ATOM 720 O O . GLU A 1 92 ? 5.252 -12.037 -5.250 1.00 95.31 92 GLU A O 1
ATOM 725 N N . LYS A 1 93 ? 4.210 -10.069 -4.939 1.00 93.81 93 LYS A N 1
ATOM 726 C CA . LYS A 1 93 ? 4.550 -9.924 -3.522 1.00 93.81 93 LYS A CA 1
ATOM 727 C C . LYS A 1 93 ? 3.361 -9.391 -2.736 1.00 93.81 93 LYS A C 1
ATOM 729 O O . LYS A 1 93 ? 2.695 -8.447 -3.147 1.00 93.81 93 LYS A O 1
ATOM 734 N N . ASN A 1 94 ? 3.167 -9.933 -1.541 1.00 94.06 94 ASN A N 1
ATOM 735 C CA . ASN A 1 94 ? 2.310 -9.327 -0.531 1.00 94.06 94 ASN A CA 1
ATOM 736 C C . ASN A 1 94 ? 3.048 -8.154 0.130 1.00 94.06 94 ASN A C 1
ATOM 738 O O . ASN A 1 94 ? 4.091 -8.363 0.751 1.00 94.06 94 ASN A O 1
ATOM 742 N N . ILE A 1 95 ? 2.505 -6.938 0.018 1.00 88.88 95 ILE A N 1
ATOM 743 C CA . ILE A 1 95 ? 3.112 -5.688 0.526 1.00 88.88 95 ILE A CA 1
ATOM 744 C C . ILE A 1 95 ? 3.335 -5.735 2.052 1.00 88.88 95 ILE A C 1
ATOM 746 O O . ILE A 1 95 ? 4.167 -5.016 2.586 1.00 88.88 95 ILE A O 1
ATOM 750 N N . GLY A 1 96 ? 2.644 -6.630 2.754 1.00 88.88 96 GLY A N 1
ATOM 751 C CA . GLY A 1 96 ? 2.777 -6.861 4.186 1.00 88.88 96 GLY A CA 1
ATOM 752 C C . GLY A 1 96 ? 1.409 -7.032 4.832 1.00 88.88 96 GLY A C 1
ATOM 753 O O . GLY A 1 96 ? 0.380 -6.956 4.156 1.00 88.88 96 GLY A O 1
ATOM 754 N N . VAL A 1 97 ? 1.403 -7.287 6.139 1.00 93.88 97 VAL A N 1
ATOM 755 C CA . VAL A 1 97 ? 0.171 -7.376 6.932 1.00 93.88 97 VAL A CA 1
ATOM 756 C C . VAL A 1 97 ? -0.152 -5.995 7.490 1.00 93.88 97 VAL A C 1
ATOM 758 O O . VAL A 1 97 ? 0.699 -5.384 8.129 1.00 93.88 97 VAL A O 1
ATOM 761 N N . ILE A 1 98 ? -1.378 -5.518 7.276 1.00 96.38 98 ILE A N 1
ATOM 762 C CA . ILE A 1 98 ? -1.878 -4.272 7.871 1.00 96.38 98 ILE A CA 1
ATOM 763 C C . ILE A 1 98 ? -2.967 -4.628 8.880 1.00 96.38 98 ILE A C 1
ATOM 765 O O . ILE A 1 98 ? -3.950 -5.269 8.507 1.00 96.38 98 ILE A O 1
ATOM 769 N N . ARG A 1 99 ? -2.779 -4.230 10.145 1.00 95.75 99 ARG A N 1
ATOM 770 C CA . ARG A 1 99 ? -3.666 -4.566 11.271 1.00 95.75 99 ARG A CA 1
ATOM 771 C C . ARG A 1 99 ? -4.535 -3.379 11.659 1.00 95.75 99 ARG A C 1
ATOM 773 O O . ARG A 1 99 ? -4.021 -2.278 11.839 1.00 95.75 99 ARG A O 1
ATOM 780 N N . TYR A 1 100 ? -5.828 -3.620 11.827 1.00 95.19 100 TYR A N 1
ATOM 781 C CA . TYR A 1 100 ? -6.809 -2.628 12.248 1.00 95.19 100 TYR A CA 1
ATOM 782 C C . TYR A 1 100 ? -7.487 -3.069 13.536 1.00 95.19 100 TYR A C 1
ATOM 784 O O . TYR A 1 100 ? -8.041 -4.162 13.604 1.00 95.19 100 TYR A O 1
ATOM 792 N N . GLU A 1 101 ? -7.502 -2.176 14.519 1.00 94.12 101 GLU A N 1
ATOM 793 C CA . GLU A 1 101 ? -8.161 -2.387 15.816 1.00 94.12 101 GLU A CA 1
ATOM 794 C C . GLU A 1 101 ? -9.458 -1.576 15.949 1.00 94.12 101 GLU A C 1
ATOM 796 O O . GLU A 1 101 ? -10.238 -1.773 16.876 1.00 94.12 101 GLU A O 1
ATOM 801 N N . ASN A 1 102 ? -9.694 -0.635 15.029 1.00 92.50 102 ASN A N 1
ATOM 802 C CA . ASN A 1 102 ? -10.786 0.324 15.117 1.00 92.50 102 ASN A CA 1
ATOM 803 C C . ASN A 1 102 ? -11.589 0.369 13.817 1.00 92.50 102 ASN A C 1
ATOM 805 O O . ASN A 1 102 ? -11.043 0.262 12.718 1.00 92.50 102 ASN A O 1
ATOM 809 N N . VAL A 1 103 ? -12.900 0.569 13.956 1.00 94.25 103 VAL A N 1
ATOM 810 C CA . VAL A 1 103 ? -13.782 0.858 12.822 1.00 94.25 103 VAL A CA 1
ATOM 811 C C . VAL A 1 103 ? -13.436 2.209 12.208 1.00 94.25 103 VAL A C 1
ATOM 813 O O . VAL A 1 103 ? -13.080 3.155 12.912 1.00 94.25 103 VAL A O 1
ATOM 816 N N . GLY A 1 104 ? -13.572 2.319 10.891 1.00 94.25 104 GLY A N 1
ATOM 817 C CA . GLY A 1 104 ? -13.216 3.544 10.193 1.00 94.25 104 GLY A CA 1
ATOM 818 C C . GLY A 1 104 ? -12.995 3.359 8.702 1.00 94.25 104 GLY A C 1
ATOM 819 O O . GLY A 1 104 ? -13.187 2.279 8.143 1.00 94.25 104 GLY A O 1
ATOM 820 N N . VAL A 1 105 ? -12.595 4.458 8.067 1.00 94.88 105 VAL A N 1
ATOM 821 C CA . VAL A 1 105 ? -12.237 4.504 6.650 1.00 94.88 105 VAL A CA 1
ATOM 822 C C . VAL A 1 105 ? -10.784 4.942 6.534 1.00 94.88 105 VAL A C 1
ATOM 824 O O . VAL A 1 105 ? -10.432 6.075 6.870 1.00 94.88 105 VAL A O 1
ATOM 827 N N . TYR A 1 106 ? -9.947 4.045 6.033 1.00 95.75 106 TYR A N 1
ATOM 828 C CA . TYR A 1 106 ? -8.510 4.251 5.910 1.00 95.75 106 TYR A CA 1
ATOM 829 C C . TYR A 1 106 ? -8.134 4.363 4.442 1.00 95.75 106 TYR A C 1
ATOM 831 O O . TYR A 1 106 ? -8.476 3.491 3.643 1.00 95.75 106 TYR A O 1
ATOM 839 N N . LYS A 1 107 ? -7.459 5.454 4.081 1.00 95.25 107 LYS A N 1
ATOM 840 C CA . LYS A 1 107 ? -7.035 5.719 2.710 1.00 95.25 107 LYS A CA 1
ATOM 841 C C . LYS A 1 107 ? -5.528 5.597 2.575 1.00 95.25 107 LYS A C 1
ATOM 843 O O . LYS A 1 107 ? -4.792 6.089 3.431 1.00 95.25 107 LYS A O 1
ATOM 848 N N . TYR A 1 108 ? -5.102 5.001 1.470 1.00 95.81 108 TYR A N 1
ATOM 849 C CA . TYR A 1 108 ? -3.701 4.826 1.120 1.00 95.81 108 TYR A CA 1
ATOM 850 C C . TYR A 1 108 ? -3.448 5.193 -0.336 1.00 95.81 108 TYR A C 1
ATOM 852 O O . TYR A 1 108 ? -4.337 5.043 -1.175 1.00 95.81 108 TYR A O 1
ATOM 860 N N . SER A 1 109 ? -2.227 5.624 -0.623 1.00 95.56 109 SER A N 1
ATOM 861 C CA . SER A 1 109 ? -1.697 5.785 -1.974 1.00 95.56 109 SER A CA 1
ATOM 862 C C . SER A 1 109 ? -0.612 4.737 -2.203 1.00 95.56 109 SER A C 1
ATOM 864 O O . SER A 1 109 ? 0.294 4.615 -1.384 1.00 95.56 109 SER A O 1
ATOM 866 N N . LEU A 1 110 ? -0.704 3.963 -3.282 1.00 95.62 110 LEU A N 1
ATOM 867 C CA . LEU A 1 110 ? 0.329 3.017 -3.704 1.00 95.62 110 LEU A CA 1
ATOM 868 C C . LEU A 1 110 ? 0.848 3.417 -5.082 1.00 95.62 110 LEU A C 1
ATOM 870 O O . LEU A 1 110 ? 0.083 3.466 -6.047 1.00 95.62 110 LEU A O 1
ATOM 874 N N . TYR A 1 111 ? 2.149 3.662 -5.172 1.00 94.38 111 TYR A N 1
ATOM 875 C CA . TYR A 1 111 ? 2.800 4.111 -6.398 1.00 94.38 111 TYR A CA 1
ATOM 876 C C . TYR A 1 111 ? 4.248 3.629 -6.474 1.00 94.38 111 TYR A C 1
ATOM 878 O O . TYR A 1 111 ? 4.852 3.221 -5.478 1.00 94.38 111 TYR A O 1
ATOM 886 N N . GLN A 1 112 ? 4.799 3.675 -7.681 1.00 92.88 112 GLN A N 1
ATOM 887 C CA . GLN A 1 112 ? 6.201 3.384 -7.935 1.00 92.88 112 GLN A CA 1
ATOM 888 C C . GLN A 1 112 ? 7.054 4.634 -7.681 1.00 92.88 112 GLN A C 1
ATOM 890 O O . GLN A 1 112 ? 6.694 5.737 -8.087 1.00 92.88 112 GLN A O 1
ATOM 895 N N . ILE A 1 113 ? 8.184 4.480 -6.996 1.00 91.50 113 ILE A N 1
ATOM 896 C CA . ILE A 1 113 ? 9.135 5.567 -6.764 1.00 91.50 113 ILE A CA 1
ATOM 897 C C . ILE A 1 113 ? 9.967 5.744 -8.035 1.00 91.50 113 ILE A C 1
ATOM 899 O O . ILE A 1 113 ? 10.630 4.818 -8.502 1.00 91.50 113 ILE A O 1
ATOM 903 N N . HIS A 1 114 ? 9.949 6.953 -8.589 1.00 78.19 114 HIS A N 1
ATOM 904 C CA . HIS A 1 114 ? 10.749 7.309 -9.755 1.00 78.19 114 HIS A CA 1
ATOM 905 C C . HIS A 1 114 ? 12.042 7.981 -9.287 1.00 78.19 114 HIS A C 1
ATOM 907 O O . HIS A 1 114 ? 12.054 9.171 -8.977 1.00 78.19 114 HIS A O 1
ATOM 913 N N . MET A 1 115 ? 13.125 7.209 -9.188 1.00 55.81 115 MET A N 1
ATOM 914 C CA . MET A 1 115 ? 14.470 7.768 -9.033 1.00 55.81 115 MET A CA 1
ATOM 915 C C . MET A 1 115 ? 15.049 7.996 -10.426 1.00 55.81 115 MET A C 1
ATOM 917 O O . MET A 1 115 ? 15.246 7.024 -11.148 1.00 55.81 115 MET A O 1
ATOM 921 N N . ASP A 1 116 ? 15.240 9.270 -10.785 1.00 55.97 116 ASP A N 1
ATOM 922 C CA . ASP A 1 116 ? 15.916 9.771 -11.990 1.00 55.97 116 ASP A CA 1
ATOM 923 C C . ASP A 1 116 ? 15.733 8.891 -13.235 1.00 55.97 116 ASP A C 1
ATOM 925 O O . ASP A 1 116 ? 16.582 8.037 -13.478 1.00 55.97 116 ASP A O 1
ATOM 929 N N . ASP A 1 117 ? 14.650 9.111 -14.007 1.00 56.44 117 ASP A N 1
ATOM 930 C CA . ASP A 1 117 ? 14.310 8.446 -15.284 1.00 56.44 117 ASP A CA 1
ATOM 931 C C . ASP A 1 117 ? 15.501 7.698 -15.904 1.00 56.44 117 ASP A C 1
ATOM 933 O O . ASP A 1 117 ? 16.286 8.260 -16.683 1.00 56.44 117 ASP A O 1
ATOM 937 N N . LEU A 1 118 ? 15.676 6.423 -15.523 1.00 62.00 118 LEU A N 1
ATOM 938 C CA . LEU A 1 118 ? 16.784 5.632 -16.038 1.00 62.00 118 LEU A CA 1
ATOM 939 C C . LEU A 1 118 ? 16.635 5.615 -17.555 1.00 62.00 118 LEU A C 1
ATOM 941 O O . LEU A 1 118 ? 15.590 5.228 -18.088 1.00 62.00 118 LEU A O 1
ATOM 945 N N . LYS A 1 119 ? 17.686 6.039 -18.268 1.00 72.50 119 LYS A N 1
ATOM 946 C CA . LYS A 1 119 ? 17.695 5.992 -19.733 1.00 72.50 119 LYS A CA 1
ATOM 947 C C . LYS A 1 119 ? 17.229 4.609 -20.174 1.00 72.50 119 LYS A C 1
ATOM 949 O O . LYS A 1 119 ? 17.769 3.610 -19.694 1.00 72.50 119 LYS A O 1
ATOM 954 N N . ASN A 1 120 ? 16.323 4.578 -21.152 1.00 81.88 120 ASN A N 1
ATOM 955 C CA . ASN A 1 120 ? 15.752 3.371 -21.759 1.00 81.88 120 ASN A CA 1
ATOM 956 C C . ASN A 1 120 ? 14.598 2.713 -20.983 1.00 81.88 120 ASN A C 1
ATOM 958 O O . ASN A 1 120 ? 14.160 1.648 -21.408 1.00 81.88 120 ASN A O 1
ATOM 962 N N . PHE A 1 121 ? 14.088 3.304 -19.897 1.00 85.75 121 PHE A N 1
ATOM 963 C CA . PHE A 1 121 ? 12.881 2.814 -19.228 1.00 85.75 121 PHE A CA 1
ATOM 964 C C . PHE A 1 121 ? 11.653 3.684 -19.493 1.00 85.75 121 PHE A C 1
ATOM 966 O O . PHE A 1 121 ? 11.709 4.909 -19.465 1.00 85.75 121 PHE A O 1
ATOM 973 N N . THR A 1 122 ? 10.520 3.026 -19.715 1.00 88.56 122 THR A N 1
ATOM 974 C CA . THR A 1 122 ? 9.183 3.599 -19.565 1.00 88.56 122 THR A CA 1
ATOM 975 C C . THR A 1 122 ? 8.574 3.003 -18.307 1.00 88.56 122 THR A C 1
ATOM 977 O O . THR A 1 122 ? 8.345 1.792 -18.241 1.00 88.56 122 THR A O 1
ATOM 980 N N . TYR A 1 123 ? 8.368 3.854 -17.309 1.00 87.69 123 TYR A N 1
ATOM 981 C CA . TYR A 1 123 ? 7.831 3.471 -16.011 1.00 87.69 123 TYR A CA 1
ATOM 982 C C . TYR A 1 123 ? 6.304 3.466 -16.024 1.00 87.69 123 TYR A C 1
ATOM 984 O O . TYR A 1 123 ? 5.688 4.291 -16.703 1.00 87.69 123 TYR A O 1
ATOM 992 N N . ASP A 1 124 ? 5.697 2.578 -15.238 1.00 88.50 124 ASP A N 1
ATOM 993 C CA . ASP A 1 124 ? 4.275 2.695 -14.922 1.00 88.50 124 ASP A CA 1
ATOM 994 C C . ASP A 1 124 ? 4.077 3.851 -13.932 1.00 88.50 124 ASP A C 1
ATOM 996 O O . ASP A 1 124 ? 4.661 3.870 -12.849 1.00 88.50 124 ASP A O 1
ATOM 1000 N N . THR A 1 125 ? 3.269 4.833 -14.324 1.00 88.81 125 THR A N 1
ATOM 1001 C CA . THR A 1 125 ? 2.997 6.048 -13.546 1.00 88.81 125 THR A CA 1
ATOM 1002 C C . THR A 1 125 ? 1.652 6.000 -12.823 1.00 88.81 125 THR A C 1
ATOM 1004 O O . THR A 1 125 ? 1.200 7.018 -12.292 1.00 88.81 125 THR A O 1
ATOM 1007 N N . LYS A 1 126 ? 0.980 4.839 -12.797 1.00 89.62 126 LYS A N 1
ATOM 1008 C CA . LYS A 1 126 ? -0.270 4.668 -12.051 1.00 89.62 126 LYS A CA 1
ATOM 1009 C C . LYS A 1 126 ? -0.070 4.981 -10.574 1.00 89.62 126 LYS A C 1
ATOM 1011 O O . LYS A 1 126 ? 0.920 4.604 -9.950 1.00 89.62 126 LYS A O 1
ATOM 1016 N N . VAL A 1 127 ? -1.095 5.595 -10.000 1.00 92.00 127 VAL A N 1
ATOM 1017 C CA . VAL A 1 127 ? -1.226 5.782 -8.559 1.00 92.00 127 VAL A CA 1
ATOM 1018 C C . VAL A 1 127 ? -2.522 5.115 -8.140 1.00 92.00 127 VAL A C 1
ATOM 1020 O O . VAL A 1 127 ? -3.604 5.524 -8.560 1.00 92.00 127 VAL A O 1
ATOM 1023 N N . TYR A 1 128 ? -2.416 4.074 -7.321 1.00 91.81 128 TYR A N 1
ATOM 1024 C CA . TYR A 1 128 ? -3.583 3.404 -6.771 1.00 91.81 128 TYR A CA 1
ATOM 1025 C C . TYR A 1 128 ? -4.013 4.095 -5.482 1.00 91.81 128 TYR A C 1
ATOM 1027 O O . TYR A 1 128 ? -3.260 4.133 -4.511 1.00 91.81 128 TYR A O 1
ATOM 1035 N N . THR A 1 129 ? -5.248 4.586 -5.442 1.00 92.62 129 THR A N 1
ATOM 1036 C CA . THR A 1 129 ? -5.889 5.015 -4.197 1.00 92.62 129 THR A CA 1
ATOM 1037 C C . THR A 1 129 ? -6.662 3.841 -3.613 1.00 92.62 129 THR A C 1
ATOM 1039 O O . THR A 1 129 ? -7.637 3.369 -4.195 1.00 92.62 129 THR A O 1
ATOM 1042 N N . LEU A 1 130 ? -6.238 3.358 -2.451 1.00 92.88 130 LEU A N 1
ATOM 1043 C CA . LEU A 1 130 ? -6.897 2.267 -1.740 1.00 92.88 130 LEU A CA 1
ATOM 1044 C C . LEU A 1 130 ? -7.752 2.838 -0.614 1.00 92.88 130 LEU A C 1
ATOM 1046 O O . LEU A 1 130 ? -7.259 3.597 0.215 1.00 92.88 130 LEU A O 1
ATOM 1050 N N . THR A 1 131 ? -9.021 2.445 -0.556 1.00 93.00 131 THR A N 1
ATOM 1051 C CA . THR A 1 131 ? -9.928 2.752 0.551 1.00 93.00 131 THR A CA 1
ATOM 1052 C C . THR A 1 131 ? -10.313 1.461 1.261 1.00 93.00 131 THR A C 1
ATOM 1054 O O . THR A 1 131 ? -10.918 0.572 0.662 1.00 93.00 131 THR A O 1
ATOM 1057 N N . VAL A 1 132 ? -9.962 1.368 2.541 1.00 94.31 132 VAL A N 1
ATOM 1058 C CA . VAL A 1 132 ? -10.263 0.233 3.414 1.00 94.31 132 VAL A CA 1
ATOM 1059 C C . VAL A 1 132 ? -11.353 0.637 4.400 1.00 94.31 132 VAL A C 1
ATOM 1061 O O . VAL A 1 132 ? -11.180 1.573 5.182 1.00 94.31 132 VAL A O 1
ATOM 1064 N N . TYR A 1 133 ? -12.472 -0.077 4.363 1.00 94.12 133 TYR A N 1
ATOM 1065 C CA . TYR A 1 133 ? -13.598 0.092 5.274 1.00 94.12 133 TYR A CA 1
ATOM 1066 C C . TYR A 1 133 ? -13.534 -0.976 6.356 1.00 94.12 133 TYR A C 1
ATOM 1068 O O . TYR A 1 133 ? -13.639 -2.165 6.055 1.00 94.12 133 TYR A O 1
ATOM 1076 N N . ILE A 1 134 ? -13.395 -0.546 7.608 1.00 95.69 134 ILE A N 1
ATOM 1077 C CA . ILE A 1 134 ? -13.422 -1.423 8.777 1.00 95.69 134 ILE A CA 1
ATOM 1078 C C . ILE A 1 134 ? -14.750 -1.229 9.501 1.00 95.69 134 ILE A C 1
ATOM 1080 O O . ILE A 1 134 ? -15.084 -0.113 9.909 1.00 95.69 134 ILE A O 1
ATOM 1084 N N . LYS A 1 135 ? -15.516 -2.312 9.654 1.00 93.69 135 LYS A N 1
ATOM 1085 C CA . LYS A 1 135 ? -16.838 -2.311 10.297 1.00 93.69 135 LYS A CA 1
ATOM 1086 C C . LYS A 1 135 ? -17.026 -3.546 11.173 1.00 93.69 135 LYS A C 1
ATOM 1088 O O . LYS A 1 135 ? -16.349 -4.550 10.979 1.00 93.69 135 LYS A O 1
ATOM 1093 N N . TRP A 1 136 ? -17.968 -3.459 12.106 1.00 93.06 136 TRP A N 1
ATOM 1094 C CA . TRP A 1 136 ? -18.446 -4.620 12.849 1.00 93.06 136 TRP A CA 1
ATOM 1095 C C . TRP A 1 136 ? -19.335 -5.484 11.958 1.00 93.06 136 TRP A C 1
ATOM 1097 O O . TRP A 1 136 ? -20.185 -4.961 11.228 1.00 93.06 136 TRP A O 1
ATOM 1107 N N . ASP A 1 137 ? -19.159 -6.795 12.031 1.00 92.94 137 ASP A N 1
ATOM 1108 C CA . ASP A 1 137 ? -20.142 -7.743 11.531 1.00 92.94 137 ASP A CA 1
ATOM 1109 C C . ASP A 1 137 ? -21.275 -7.974 12.552 1.00 92.94 137 ASP A C 1
ATOM 1111 O O . ASP A 1 137 ? -21.371 -7.307 13.586 1.00 92.94 137 ASP A O 1
ATOM 1115 N N . ARG A 1 138 ? -22.190 -8.899 12.237 1.00 90.69 138 ARG A N 1
ATOM 1116 C CA . ARG A 1 138 ? -23.333 -9.212 13.112 1.00 90.69 138 ARG A CA 1
ATOM 1117 C C . ARG A 1 138 ? -22.945 -10.017 14.353 1.00 90.69 138 ARG A C 1
ATOM 1119 O O . ARG A 1 138 ? -23.701 -9.995 15.321 1.00 90.69 138 ARG A O 1
ATOM 1126 N N . ASP A 1 139 ? -21.804 -10.692 14.314 1.00 89.56 139 ASP A N 1
ATOM 1127 C CA . ASP A 1 139 ? -21.278 -11.528 15.393 1.00 89.56 139 ASP A CA 1
ATOM 1128 C C . ASP A 1 139 ? -20.347 -10.715 16.322 1.00 89.56 139 ASP A C 1
ATOM 1130 O O . ASP A 1 139 ? -19.895 -11.178 17.373 1.00 89.56 139 ASP A O 1
ATOM 1134 N N . GLY A 1 140 ? -20.141 -9.439 15.977 1.00 86.94 140 GLY A N 1
ATOM 1135 C CA . GLY A 1 140 ? -19.370 -8.466 16.727 1.00 86.94 140 GLY A CA 1
ATOM 1136 C C . GLY A 1 140 ? -17.876 -8.538 16.441 1.00 86.94 140 GLY A C 1
ATOM 1137 O O . GLY A 1 140 ? -17.110 -8.055 17.270 1.00 86.94 140 GLY A O 1
ATOM 1138 N N . ASP A 1 141 ? -17.444 -9.157 15.343 1.00 90.19 141 ASP A N 1
ATOM 1139 C CA . ASP A 1 141 ? -16.057 -9.184 14.874 1.00 90.19 141 ASP A CA 1
ATOM 1140 C C . ASP A 1 141 ? -15.778 -8.052 13.876 1.00 90.19 141 ASP A C 1
ATOM 1142 O O . ASP A 1 141 ? -16.687 -7.510 13.240 1.00 90.19 141 ASP A O 1
ATOM 1146 N N . LEU A 1 142 ? -14.510 -7.640 13.770 1.00 93.38 142 LEU A N 1
ATOM 1147 C CA . LEU A 1 142 ? -14.102 -6.657 12.769 1.00 93.38 142 LEU A CA 1
ATOM 1148 C C . LEU A 1 142 ? -13.937 -7.335 11.410 1.00 93.38 142 LEU A C 1
ATOM 1150 O O . LEU A 1 142 ? -13.256 -8.350 11.283 1.00 93.38 142 LEU A O 1
ATOM 1154 N N . ILE A 1 143 ? -14.497 -6.712 10.378 1.00 93.06 143 ILE A N 1
ATOM 1155 C CA . ILE A 1 143 ? -14.315 -7.106 8.982 1.00 93.06 143 ILE A CA 1
ATOM 1156 C C . ILE A 1 143 ? -13.769 -5.938 8.165 1.00 93.06 143 ILE A C 1
ATOM 1158 O O . ILE A 1 143 ? -14.053 -4.772 8.456 1.00 93.06 143 ILE A O 1
ATOM 1162 N N . ALA A 1 144 ? -12.995 -6.266 7.131 1.00 93.38 144 ALA A N 1
ATOM 1163 C CA . ALA A 1 144 ? -12.358 -5.305 6.243 1.00 93.38 144 ALA A CA 1
ATOM 1164 C C . ALA A 1 144 ? -12.858 -5.462 4.802 1.00 93.38 144 ALA A C 1
ATOM 1166 O O . ALA A 1 144 ? -12.863 -6.562 4.250 1.00 93.38 144 ALA A O 1
ATOM 1167 N N . GLU A 1 145 ? -13.229 -4.350 4.171 1.00 90.88 145 GLU A N 1
ATOM 1168 C CA . GLU A 1 145 ? -13.576 -4.282 2.750 1.00 90.88 145 GLU A CA 1
ATOM 1169 C C . GLU A 1 145 ? -12.645 -3.304 2.036 1.00 90.88 145 GLU A C 1
ATOM 1171 O O . GLU A 1 145 ? -12.473 -2.170 2.477 1.00 90.88 145 GLU A O 1
ATOM 1176 N N . ILE A 1 146 ? -12.049 -3.736 0.922 1.00 88.56 146 ILE A N 1
ATOM 1177 C CA . ILE A 1 146 ? -11.056 -2.951 0.182 1.00 88.56 146 ILE A CA 1
ATOM 1178 C C . ILE A 1 146 ? -11.620 -2.556 -1.182 1.00 88.56 146 ILE A C 1
ATOM 1180 O O . ILE A 1 146 ? -12.076 -3.398 -1.969 1.00 88.56 146 ILE A O 1
ATOM 1184 N N . ILE A 1 147 ? -11.539 -1.263 -1.476 1.00 85.50 147 ILE A N 1
ATOM 1185 C CA . ILE A 1 147 ? -11.830 -0.682 -2.783 1.00 85.50 147 ILE A CA 1
ATOM 1186 C C . ILE A 1 147 ? -10.552 -0.009 -3.278 1.00 85.50 147 ILE A C 1
ATOM 1188 O O . ILE A 1 147 ? -10.049 0.905 -2.632 1.00 85.50 147 ILE A O 1
ATOM 1192 N N . GLY A 1 148 ? -10.015 -0.479 -4.401 1.00 79.62 148 GLY A N 1
ATOM 1193 C CA . GLY A 1 148 ? -8.949 0.219 -5.116 1.00 79.62 148 GLY A CA 1
ATOM 1194 C C . GLY A 1 148 ? -9.536 1.119 -6.197 1.00 79.62 148 GLY A C 1
ATOM 1195 O O . GLY A 1 148 ? -10.580 0.793 -6.752 1.00 79.62 148 GLY A O 1
ATOM 1196 N N . ASP A 1 149 ? -8.848 2.206 -6.506 1.00 78.88 149 ASP A N 1
ATOM 1197 C CA . ASP A 1 149 ? -9.059 3.052 -7.681 1.00 78.88 149 ASP A CA 1
ATOM 1198 C C . ASP A 1 149 ? -7.685 3.298 -8.312 1.00 78.88 149 ASP A C 1
ATOM 1200 O O . ASP A 1 149 ? -6.744 3.657 -7.607 1.00 78.88 149 ASP A O 1
ATOM 1204 N N . ASN A 1 150 ? -7.540 3.061 -9.613 1.00 75.38 150 ASN A N 1
ATOM 1205 C CA . ASN A 1 150 ? -6.291 3.291 -10.353 1.00 75.38 150 ASN A CA 1
ATOM 1206 C C . ASN A 1 150 ? -6.195 4.711 -10.957 1.00 75.38 150 ASN A C 1
ATOM 1208 O O . ASN A 1 150 ? -5.345 4.957 -11.812 1.00 75.38 150 ASN A O 1
ATOM 1212 N N . GLY A 1 151 ? -7.096 5.618 -10.566 1.00 65.75 151 GLY A N 1
ATOM 1213 C CA . GLY A 1 151 ? -7.224 6.974 -11.098 1.00 65.75 151 GLY A CA 1
ATOM 1214 C C . GLY A 1 151 ? -8.214 7.099 -12.262 1.00 65.75 151 GLY A C 1
ATOM 1215 O O . GLY A 1 151 ? -8.484 8.216 -12.701 1.00 65.75 151 GLY A O 1
ATOM 1216 N N . SER A 1 152 ? -8.773 5.987 -12.755 1.00 63.56 152 SER A N 1
ATOM 1217 C CA . SER A 1 152 ? -9.824 5.985 -13.787 1.00 63.56 152 SER A CA 1
ATOM 1218 C C . SER A 1 152 ? -11.248 5.970 -13.215 1.00 63.56 152 SER A C 1
ATOM 1220 O O . SER A 1 152 ? -12.206 6.116 -13.972 1.00 63.56 152 SER A O 1
ATOM 1222 N N . GLY A 1 153 ? -11.405 5.816 -11.894 1.00 62.19 153 GLY A N 1
ATOM 1223 C CA . GLY A 1 153 ? -12.705 5.649 -11.240 1.00 62.19 153 GLY A CA 1
ATOM 1224 C C . GLY A 1 153 ? -13.239 4.212 -11.279 1.00 62.19 153 GLY A C 1
ATOM 1225 O O . GLY A 1 153 ? -14.341 3.956 -10.790 1.00 62.19 153 GLY A O 1
ATOM 1226 N N . GLU A 1 154 ? -12.472 3.268 -11.832 1.00 67.94 154 GLU A N 1
ATOM 1227 C CA . GLU A 1 154 ? -12.787 1.841 -11.843 1.00 67.94 154 GLU A CA 1
ATOM 1228 C C . GLU A 1 154 ? -12.001 1.075 -10.774 1.00 67.94 154 GLU A C 1
ATOM 1230 O O . GLU A 1 154 ? -10.842 1.377 -10.469 1.00 67.94 154 GLU A O 1
ATOM 1235 N N . LYS A 1 155 ? -12.630 0.024 -10.231 1.00 74.00 155 LYS A N 1
ATOM 1236 C CA . LYS A 1 155 ? -11.971 -0.891 -9.300 1.00 74.00 155 LYS A CA 1
ATOM 1237 C C . LYS A 1 155 ? -11.003 -1.794 -10.072 1.00 74.00 155 LYS A C 1
ATOM 1239 O O . LYS A 1 155 ? -11.470 -2.592 -10.884 1.00 74.00 155 LYS A O 1
ATOM 1244 N N . PRO A 1 156 ? -9.688 -1.749 -9.798 1.00 73.88 156 PRO A N 1
ATOM 1245 C CA . PRO A 1 156 ? -8.743 -2.635 -10.454 1.00 73.88 156 PRO A CA 1
ATOM 1246 C C . PRO A 1 156 ? -8.943 -4.073 -9.963 1.00 73.88 156 PRO A C 1
ATOM 1248 O O . PRO A 1 156 ? -9.144 -4.312 -8.769 1.00 73.88 156 PRO A O 1
ATOM 1251 N N . GLU A 1 157 ? -8.855 -5.043 -10.876 1.00 78.12 157 GLU A N 1
ATOM 1252 C CA . GLU A 1 157 ? -8.894 -6.469 -10.521 1.00 78.12 157 GLU A CA 1
ATOM 1253 C C . GLU A 1 157 ? -7.676 -6.878 -9.683 1.00 78.12 157 GLU A C 1
ATOM 1255 O O . GLU A 1 157 ? -7.777 -7.736 -8.805 1.00 78.12 157 GLU A O 1
ATOM 1260 N N . LYS A 1 158 ? -6.519 -6.263 -9.963 1.00 86.19 158 LYS A N 1
ATOM 1261 C CA . LYS A 1 158 ? -5.230 -6.520 -9.315 1.00 86.19 158 LYS A CA 1
ATOM 1262 C C . LYS A 1 158 ? -4.422 -5.231 -9.233 1.00 86.19 158 LYS A C 1
ATOM 1264 O O . LYS A 1 158 ? -4.528 -4.375 -10.108 1.00 86.19 158 LYS A O 1
ATOM 1269 N N . LEU A 1 159 ? -3.582 -5.121 -8.208 1.00 92.88 159 LEU A N 1
ATOM 1270 C CA . LEU A 1 159 ? -2.561 -4.081 -8.144 1.00 92.88 159 LEU A CA 1
ATOM 1271 C C . LEU A 1 159 ? -1.386 -4.534 -9.008 1.00 92.88 159 LEU A C 1
ATOM 1273 O O . LEU A 1 159 ? -0.688 -5.487 -8.662 1.00 92.88 159 LEU A O 1
ATOM 1277 N N . GLU A 1 160 ? -1.208 -3.887 -10.155 1.00 95.00 160 GLU A N 1
ATOM 1278 C CA . GLU A 1 160 ? -0.175 -4.245 -11.125 1.00 95.00 160 GLU A CA 1
ATOM 1279 C C . GLU A 1 160 ? 0.522 -3.006 -11.689 1.00 95.00 160 GLU A C 1
ATOM 1281 O O . GLU A 1 160 ? -0.141 -2.033 -12.069 1.00 95.00 160 GLU A O 1
ATOM 1286 N N . PHE A 1 161 ? 1.851 -3.081 -11.766 1.00 94.00 161 PHE A N 1
ATOM 1287 C CA . PHE A 1 161 ? 2.709 -2.087 -12.408 1.00 94.00 161 PHE A CA 1
ATOM 1288 C C . PHE A 1 161 ? 3.493 -2.739 -13.547 1.00 94.00 161 PHE A C 1
ATOM 1290 O O . PHE A 1 161 ? 4.107 -3.794 -13.358 1.00 94.00 161 PHE A O 1
ATOM 1297 N N . VAL A 1 162 ? 3.472 -2.105 -14.722 1.00 94.06 162 VAL A N 1
ATOM 1298 C CA . VAL A 1 162 ? 4.117 -2.609 -15.942 1.00 94.06 162 VAL A CA 1
ATOM 1299 C C . VAL A 1 162 ? 5.205 -1.650 -16.418 1.00 94.06 162 VAL A C 1
ATOM 1301 O O . VAL A 1 162 ? 4.927 -0.595 -16.980 1.00 94.06 162 VAL A O 1
ATOM 1304 N N . ASN A 1 163 ? 6.459 -2.057 -16.252 1.00 91.94 163 ASN A N 1
ATOM 1305 C CA . ASN A 1 163 ? 7.632 -1.306 -16.681 1.00 91.94 163 ASN A CA 1
ATOM 1306 C C . ASN A 1 163 ? 8.191 -1.876 -17.991 1.00 91.94 163 ASN A C 1
ATOM 1308 O O . ASN A 1 163 ? 8.185 -3.089 -18.213 1.00 91.94 163 ASN A O 1
ATOM 1312 N N . THR A 1 164 ? 8.700 -1.010 -18.867 1.00 91.12 164 THR A N 1
ATOM 1313 C CA . THR A 1 164 ? 9.248 -1.415 -20.173 1.00 91.12 164 THR A CA 1
ATOM 1314 C C . THR A 1 164 ? 10.669 -0.910 -20.349 1.00 91.12 164 THR A C 1
ATOM 1316 O O . THR A 1 164 ? 10.922 0.284 -20.220 1.00 91.12 164 THR A O 1
ATOM 1319 N N . TYR A 1 165 ? 11.591 -1.806 -20.693 1.00 88.69 165 TYR A N 1
ATOM 1320 C CA . TYR A 1 165 ? 12.951 -1.479 -21.103 1.00 88.69 165 TYR A CA 1
ATOM 1321 C C . TYR A 1 165 ? 13.087 -1.492 -22.630 1.00 88.69 165 TYR A C 1
ATOM 1323 O O . TYR A 1 165 ? 12.925 -2.532 -23.279 1.00 88.69 165 TYR A O 1
ATOM 1331 N N . LYS A 1 166 ? 13.489 -0.357 -23.202 1.00 86.38 166 LYS A N 1
ATOM 1332 C CA . LYS A 1 166 ? 13.773 -0.183 -24.626 1.00 86.38 166 LYS A CA 1
ATOM 1333 C C . LYS A 1 166 ? 15.054 0.613 -24.821 1.00 86.38 166 LYS A C 1
ATOM 1335 O O . LYS A 1 166 ? 15.083 1.823 -24.614 1.00 86.38 166 LYS A O 1
ATOM 1340 N N . LYS A 1 167 ? 16.121 -0.063 -25.255 1.00 82.00 167 LYS A N 1
ATOM 1341 C CA . LYS A 1 167 ? 17.392 0.595 -25.571 1.00 82.00 167 LYS A CA 1
ATOM 1342 C C . LYS A 1 167 ? 17.217 1.520 -26.778 1.00 82.00 167 LYS A C 1
ATOM 1344 O O . LYS A 1 167 ? 16.951 1.040 -27.876 1.00 82.00 167 LYS A O 1
ATOM 1349 N N . THR A 1 168 ? 17.435 2.820 -26.599 1.00 68.50 168 THR A N 1
ATOM 1350 C CA . THR A 1 168 ? 17.547 3.758 -27.718 1.00 68.50 168 THR A CA 1
ATOM 1351 C C . THR A 1 168 ? 18.862 3.486 -28.443 1.00 68.50 168 THR A C 1
ATOM 1353 O O . THR A 1 168 ? 19.943 3.688 -27.885 1.00 68.50 168 THR A O 1
ATOM 1356 N N . VAL A 1 169 ? 18.786 2.988 -29.676 1.00 65.12 169 VAL A N 1
ATOM 1357 C CA . VAL A 1 169 ? 19.936 2.965 -30.584 1.00 65.12 169 VAL A CA 1
ATOM 1358 C C . VAL A 1 169 ? 20.064 4.387 -31.120 1.00 65.12 169 VAL A C 1
ATOM 1360 O O . VAL A 1 169 ? 19.202 4.841 -31.865 1.00 65.12 169 VAL A O 1
ATOM 1363 N N . ILE A 1 170 ? 21.075 5.129 -30.670 1.00 54.84 170 ILE A N 1
ATOM 1364 C CA . ILE A 1 170 ? 21.473 6.347 -31.376 1.00 54.84 170 ILE A CA 1
ATOM 1365 C C . ILE A 1 170 ? 22.173 5.842 -32.636 1.00 54.84 170 ILE A C 1
ATOM 1367 O O . ILE A 1 170 ? 23.233 5.226 -32.536 1.00 54.84 170 ILE A O 1
ATOM 1371 N N . ASP A 1 171 ? 21.516 6.000 -33.781 1.00 43.59 171 ASP A N 1
ATOM 1372 C CA . ASP A 1 171 ? 22.089 5.685 -35.086 1.00 43.59 171 ASP A CA 1
ATOM 1373 C C . ASP A 1 171 ? 23.181 6.728 -35.366 1.00 43.59 171 ASP A C 1
ATOM 1375 O O . ASP A 1 171 ? 22.896 7.862 -35.750 1.00 43.59 171 ASP A O 1
ATOM 1379 N N . ASP A 1 172 ? 24.442 6.374 -35.111 1.00 46.41 172 ASP A N 1
ATOM 1380 C CA . ASP A 1 172 ? 25.584 7.079 -35.695 1.00 46.41 172 ASP A CA 1
ATOM 1381 C C . ASP A 1 172 ? 25.603 6.731 -37.188 1.00 46.41 172 ASP A C 1
ATOM 1383 O O . ASP A 1 172 ? 26.288 5.811 -37.636 1.00 46.41 172 ASP A O 1
ATOM 1387 N N . THR A 1 173 ? 24.784 7.420 -37.981 1.00 46.03 173 THR A N 1
ATOM 1388 C CA . THR A 1 173 ? 24.886 7.360 -39.442 1.00 46.03 173 THR A CA 1
ATOM 1389 C C . THR A 1 173 ? 24.649 8.722 -40.076 1.00 46.03 173 THR A C 1
ATOM 1391 O O . THR A 1 173 ? 23.529 9.098 -40.393 1.00 46.03 173 THR A O 1
ATOM 1394 N N . THR A 1 174 ? 25.750 9.431 -40.310 1.00 38.50 174 THR A N 1
ATOM 1395 C CA . THR A 1 174 ? 26.012 10.228 -41.519 1.00 38.50 174 THR A CA 1
ATOM 1396 C C . THR A 1 174 ? 27.532 10.360 -41.619 1.00 38.50 174 THR A C 1
ATOM 1398 O O . THR A 1 174 ? 28.154 10.753 -40.639 1.00 38.50 174 THR A O 1
ATOM 1401 N N . ASP A 1 175 ? 28.243 10.131 -42.711 1.00 37.06 175 ASP A N 1
ATOM 1402 C CA . ASP A 1 175 ? 28.016 9.485 -44.002 1.00 37.06 175 ASP A CA 1
ATOM 1403 C C . ASP A 1 175 ? 29.446 9.450 -44.585 1.00 37.06 175 ASP A C 1
ATOM 1405 O O . ASP A 1 175 ? 30.114 10.486 -44.622 1.00 37.06 175 ASP A O 1
ATOM 1409 N N . ASP A 1 176 ? 29.972 8.291 -44.972 1.00 43.25 176 ASP A N 1
ATOM 1410 C CA . ASP A 1 176 ? 31.295 8.195 -45.602 1.00 43.25 176 ASP A CA 1
ATOM 1411 C C . ASP A 1 176 ? 31.127 8.209 -47.124 1.00 43.25 176 ASP A C 1
ATOM 1413 O O . ASP A 1 176 ? 30.698 7.191 -47.664 1.00 43.25 176 ASP A O 1
ATOM 1417 N N . LYS A 1 177 ? 31.463 9.330 -47.799 1.00 37.72 177 LYS A N 1
ATOM 1418 C CA . LYS A 1 177 ? 32.087 9.364 -49.147 1.00 37.72 177 LYS A CA 1
ATOM 1419 C C . LYS A 1 177 ? 32.915 10.645 -49.383 1.00 37.72 177 LYS A C 1
ATOM 1421 O O . LYS A 1 177 ? 32.396 11.757 -49.364 1.00 37.72 177 LYS A O 1
ATOM 1426 N N . ASN A 1 178 ? 34.197 10.429 -49.690 1.00 37.78 178 ASN A N 1
ATOM 1427 C CA . ASN A 1 178 ? 35.220 11.349 -50.221 1.00 37.78 178 ASN A CA 1
ATOM 1428 C C . ASN A 1 178 ? 34.775 12.282 -51.375 1.00 37.78 178 ASN A C 1
ATOM 1430 O O . ASN A 1 178 ? 34.141 11.805 -52.312 1.00 37.78 178 ASN A O 1
ATOM 1434 N N . ASP A 1 179 ? 35.247 13.541 -51.395 1.00 34.50 179 ASP A N 1
ATOM 1435 C CA . ASP A 1 179 ? 36.277 14.074 -52.330 1.00 34.50 179 ASP A CA 1
ATOM 1436 C C . ASP A 1 179 ? 36.569 15.572 -52.032 1.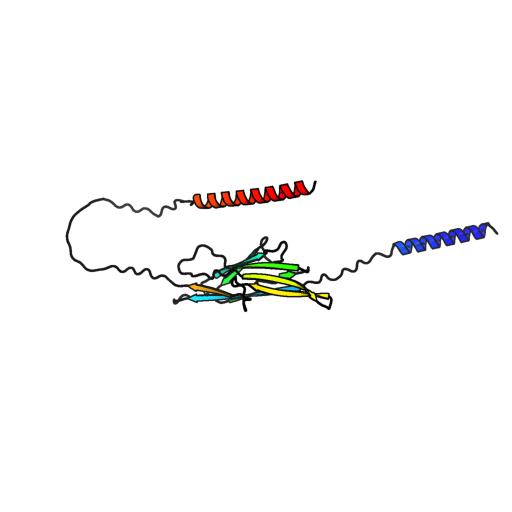00 34.50 179 ASP A C 1
ATOM 1438 O O . ASP A 1 179 ? 35.706 16.318 -51.571 1.00 34.50 179 ASP A O 1
ATOM 1442 N N . GLY A 1 180 ? 37.819 16.0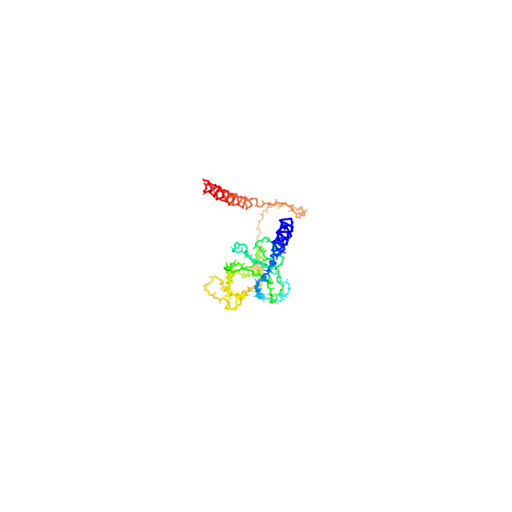05 -52.201 1.00 32.97 180 GLY A N 1
ATOM 1443 C CA . GLY A 1 180 ? 38.406 17.152 -51.500 1.00 32.97 180 GLY A CA 1
ATOM 1444 C C . GLY A 1 180 ? 38.201 18.553 -52.094 1.00 32.97 180 GLY A C 1
ATOM 1445 O O . GLY A 1 180 ? 38.135 18.746 -53.305 1.00 32.97 180 GLY A O 1
ATOM 1446 N N . LYS A 1 181 ? 38.276 19.576 -51.223 1.00 28.23 181 LYS A N 1
ATOM 1447 C CA . LYS A 1 181 ? 38.849 20.900 -51.543 1.00 28.23 181 LYS A CA 1
ATOM 1448 C C . LYS A 1 181 ? 39.235 21.685 -50.277 1.00 28.23 181 LYS A C 1
ATOM 1450 O O . LYS A 1 181 ? 38.457 21.804 -49.341 1.00 28.23 181 LYS A O 1
ATOM 1455 N N . LYS A 1 182 ? 40.464 22.213 -50.284 1.00 28.36 182 LYS A N 1
ATOM 1456 C CA . LYS A 1 182 ? 41.135 23.008 -49.235 1.00 28.36 182 LYS A CA 1
ATOM 1457 C C . LYS A 1 182 ? 40.443 24.353 -48.951 1.00 28.36 182 LYS A C 1
ATOM 1459 O O . LYS A 1 182 ? 40.142 25.047 -49.917 1.00 28.36 182 LYS A O 1
ATOM 1464 N N . SER A 1 183 ? 40.415 24.786 -47.683 1.00 26.94 183 SER A N 1
ATOM 1465 C CA . SER A 1 183 ? 41.240 25.909 -47.173 1.00 26.94 183 SER A CA 1
ATOM 1466 C C . SER A 1 183 ? 40.979 26.230 -45.688 1.00 26.94 183 SER A C 1
ATOM 1468 O O . SER A 1 183 ? 39.857 26.550 -45.325 1.00 26.94 183 SER A O 1
ATOM 1470 N N . ASN A 1 184 ? 42.061 26.155 -44.901 1.00 24.41 184 ASN A N 1
ATOM 1471 C CA . ASN A 1 184 ? 42.457 26.897 -43.692 1.00 24.41 184 ASN A CA 1
ATOM 1472 C C . ASN A 1 184 ? 41.401 27.545 -42.778 1.00 24.41 184 ASN A C 1
ATOM 1474 O O . ASN A 1 184 ? 40.779 28.521 -43.171 1.00 24.41 184 ASN A O 1
ATOM 1478 N N . GLU A 1 185 ? 41.431 27.172 -41.494 1.00 25.42 185 GLU A N 1
ATOM 1479 C CA . GLU A 1 185 ? 41.798 28.097 -40.407 1.00 25.42 185 GLU A CA 1
ATOM 1480 C C . GLU A 1 185 ? 42.191 27.327 -39.133 1.00 25.42 185 GLU A C 1
ATOM 1482 O O . GLU A 1 185 ? 41.918 26.141 -38.977 1.00 25.42 185 GLU A O 1
ATOM 1487 N N . GLN A 1 186 ? 42.970 27.990 -38.290 1.00 21.97 186 GLN A N 1
ATOM 1488 C CA . GLN A 1 186 ? 44.094 27.473 -37.512 1.00 21.97 186 GLN A CA 1
ATOM 1489 C C . GLN A 1 186 ? 43.875 27.763 -36.021 1.00 21.97 186 GLN A C 1
ATOM 1491 O O . GLN A 1 186 ? 43.759 28.935 -35.717 1.00 21.97 186 GLN A O 1
ATOM 1496 N N . TYR A 1 187 ? 43.910 26.765 -35.122 1.00 23.69 187 TYR A N 1
ATOM 1497 C CA . TYR A 1 187 ? 44.332 26.836 -33.695 1.00 23.69 187 TYR A CA 1
ATOM 1498 C C . TYR A 1 187 ? 44.507 25.378 -33.201 1.00 23.69 187 TYR A C 1
ATOM 1500 O O . TYR A 1 187 ? 43.571 24.597 -33.290 1.00 23.69 187 TYR A O 1
ATOM 1508 N N . SER A 1 188 ? 45.720 24.852 -33.005 1.00 23.69 188 SER A N 1
ATOM 1509 C CA . SER A 1 188 ? 46.698 25.014 -31.909 1.00 23.69 188 SER A CA 1
ATOM 1510 C C . SER A 1 188 ? 46.469 24.071 -30.718 1.00 23.69 188 SER A C 1
ATOM 1512 O O . SER A 1 188 ? 45.566 24.280 -29.923 1.00 23.69 188 SER A O 1
ATOM 1514 N N . ASP A 1 189 ? 47.406 23.123 -30.628 1.00 25.73 189 ASP A N 1
ATOM 1515 C CA . ASP A 1 189 ? 48.017 22.484 -29.456 1.00 25.73 189 ASP A CA 1
ATOM 1516 C C . ASP A 1 189 ? 47.165 21.642 -28.494 1.00 25.73 189 ASP A C 1
ATOM 1518 O O . ASP A 1 189 ? 46.142 22.059 -27.958 1.00 25.73 189 ASP A O 1
ATOM 1522 N N . GLY A 1 190 ? 47.644 20.419 -28.264 1.00 33.00 190 GLY A N 1
ATOM 1523 C CA . GLY A 1 190 ? 47.085 19.502 -27.284 1.00 33.00 190 GLY A CA 1
ATOM 1524 C C . GLY A 1 190 ? 47.619 19.775 -25.881 1.00 33.00 190 GLY A C 1
ATOM 1525 O O . GLY A 1 190 ? 48.783 20.114 -25.707 1.00 33.00 190 GLY A O 1
ATOM 1526 N N . ASP A 1 191 ? 46.788 19.526 -24.875 1.00 26.72 191 ASP A N 1
ATOM 1527 C CA . ASP A 1 191 ? 47.255 19.062 -23.571 1.00 26.72 191 ASP A CA 1
ATOM 1528 C C . ASP A 1 191 ? 46.157 18.192 -22.955 1.00 26.72 191 ASP A C 1
ATOM 1530 O O . ASP A 1 191 ? 44.991 18.585 -22.863 1.00 26.72 191 ASP A O 1
ATOM 1534 N N . GLY A 1 192 ? 46.518 16.964 -22.597 1.00 45.59 192 GLY A N 1
ATOM 1535 C CA . GLY A 1 192 ? 45.615 16.039 -21.939 1.00 45.59 192 GLY A CA 1
ATOM 1536 C C . GLY A 1 192 ? 45.432 16.452 -20.487 1.00 45.59 192 GLY A C 1
ATOM 1537 O O . GLY A 1 192 ? 46.397 16.468 -19.727 1.00 45.59 192 GLY A O 1
ATOM 1538 N N . LYS A 1 193 ? 44.188 16.704 -20.066 1.00 33.59 193 LYS A N 1
ATOM 1539 C CA . LYS A 1 193 ? 43.830 16.718 -18.645 1.00 33.59 193 LYS A CA 1
ATOM 1540 C C . LYS A 1 193 ? 42.557 15.916 -18.390 1.00 33.59 193 LYS A C 1
ATOM 1542 O O . LYS A 1 193 ? 41.545 16.067 -19.063 1.00 33.59 193 LYS A O 1
ATOM 1547 N N . GLN A 1 194 ? 42.709 15.021 -17.418 1.00 45.34 194 GLN A N 1
ATOM 1548 C CA . GLN A 1 194 ? 41.722 14.226 -16.690 1.00 45.34 194 GLN A CA 1
ATOM 1549 C C . GLN A 1 194 ? 40.412 14.995 -16.406 1.00 45.34 194 GLN A C 1
ATOM 1551 O O . GLN A 1 194 ? 40.470 16.216 -16.255 1.00 45.34 194 GLN A O 1
ATOM 1556 N N . PRO A 1 195 ? 39.249 14.317 -16.292 1.00 41.25 195 PRO A N 1
ATOM 1557 C CA . PRO A 1 195 ? 37.973 14.979 -16.037 1.00 41.25 195 PRO A CA 1
ATOM 1558 C C . PRO A 1 195 ? 37.994 15.830 -14.763 1.00 41.25 195 PRO A C 1
ATOM 1560 O O . PRO A 1 195 ? 38.395 15.374 -13.692 1.00 41.25 195 PRO A O 1
ATOM 1563 N N . ASP A 1 196 ? 37.522 17.062 -14.921 1.00 38.72 196 ASP A N 1
ATOM 1564 C CA . ASP A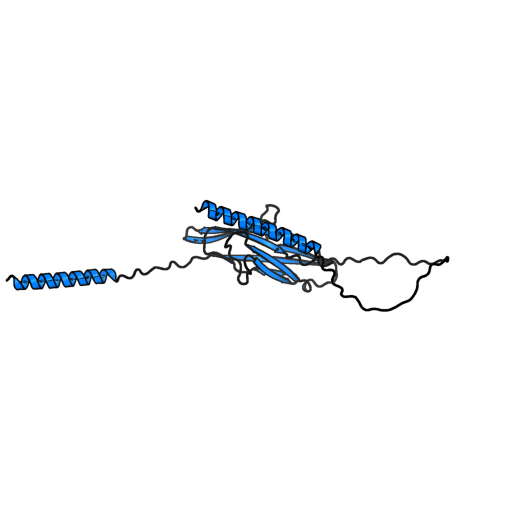 1 196 ? 37.215 18.007 -13.858 1.00 38.72 196 ASP A CA 1
ATOM 1565 C C . ASP A 1 196 ? 35.906 17.576 -13.179 1.00 38.72 196 ASP A C 1
ATOM 1567 O O . ASP A 1 196 ? 34.816 17.699 -13.742 1.00 38.72 196 ASP A O 1
ATOM 1571 N N . THR A 1 197 ? 36.008 17.011 -11.976 1.00 51.72 197 THR A N 1
ATOM 1572 C CA . THR A 1 197 ? 34.878 16.877 -11.049 1.00 51.72 197 THR A CA 1
ATOM 1573 C C . THR A 1 197 ? 34.684 18.214 -10.339 1.00 51.72 197 THR A C 1
ATOM 1575 O O . THR A 1 197 ? 35.028 18.366 -9.168 1.00 51.72 197 THR A O 1
ATOM 1578 N N . GLY A 1 198 ? 34.179 19.195 -11.084 1.00 37.03 198 GLY A N 1
ATOM 1579 C CA . GLY A 1 198 ? 33.774 20.495 -10.572 1.00 37.03 198 GLY A CA 1
ATOM 1580 C C . GLY A 1 198 ? 32.262 20.534 -10.407 1.00 37.03 198 GLY A C 1
ATOM 1581 O O . GLY A 1 198 ? 31.531 20.586 -11.396 1.00 37.03 198 GLY A O 1
ATOM 1582 N N . ASP A 1 199 ? 31.804 20.491 -9.155 1.00 52.78 199 ASP A N 1
ATOM 1583 C CA . ASP A 1 199 ? 30.418 20.720 -8.755 1.00 52.78 199 ASP A CA 1
ATOM 1584 C C . ASP A 1 199 ? 29.789 21.888 -9.530 1.00 52.78 199 ASP A C 1
ATOM 1586 O O . ASP A 1 199 ? 30.134 23.054 -9.333 1.00 52.78 199 ASP A O 1
ATOM 1590 N N . VAL A 1 200 ? 28.773 21.589 -10.339 1.00 44.81 200 VAL A N 1
ATOM 1591 C CA . VAL A 1 200 ? 27.705 22.551 -10.611 1.00 44.81 200 VAL A CA 1
ATOM 1592 C C . VAL A 1 200 ? 26.488 22.108 -9.824 1.00 44.81 200 VAL A C 1
ATOM 1594 O O . VAL A 1 200 ? 25.549 21.502 -10.338 1.00 44.81 200 VAL A O 1
ATOM 1597 N N . THR A 1 201 ? 26.504 22.404 -8.524 1.00 52.28 201 THR A N 1
ATOM 1598 C CA . THR A 1 201 ? 25.297 22.319 -7.709 1.00 52.28 201 THR A CA 1
ATOM 1599 C C . THR A 1 201 ? 24.234 23.178 -8.397 1.00 52.28 201 THR A C 1
ATOM 1601 O O . THR A 1 201 ? 24.381 24.398 -8.512 1.00 52.28 201 THR A O 1
ATOM 1604 N N . ARG A 1 202 ? 23.160 22.555 -8.905 1.00 53.06 202 ARG A N 1
ATOM 1605 C CA . ARG A 1 202 ? 21.967 23.257 -9.409 1.00 53.06 202 ARG A CA 1
ATOM 1606 C C . ARG A 1 202 ? 21.224 23.873 -8.222 1.00 53.06 202 ARG A C 1
ATOM 1608 O O . ARG A 1 202 ? 20.125 23.476 -7.859 1.00 53.06 202 ARG A O 1
ATOM 1615 N N . THR A 1 203 ? 21.831 24.888 -7.612 1.00 52.41 203 THR A N 1
ATOM 1616 C CA . THR A 1 203 ? 21.326 25.620 -6.443 1.00 52.41 203 THR A CA 1
ATOM 1617 C C . THR A 1 203 ? 19.961 26.256 -6.719 1.00 52.41 203 THR A C 1
ATOM 1619 O O . THR A 1 203 ? 19.184 26.476 -5.797 1.00 52.41 203 THR A O 1
ATOM 1622 N N . LYS A 1 204 ? 19.613 26.494 -7.992 1.00 50.62 204 LYS A N 1
ATOM 1623 C CA . LYS A 1 204 ? 18.314 27.057 -8.392 1.00 50.62 204 LYS A CA 1
ATOM 1624 C C . LYS A 1 204 ? 17.131 26.132 -8.074 1.00 50.62 204 LYS A C 1
ATOM 1626 O O . LYS A 1 204 ? 16.094 26.639 -7.654 1.00 50.62 204 LYS A O 1
ATOM 1631 N N . ASP A 1 205 ? 17.306 24.815 -8.181 1.00 50.00 205 ASP A N 1
ATOM 1632 C CA . ASP A 1 205 ? 16.223 23.853 -7.926 1.00 50.00 205 ASP A CA 1
ATOM 1633 C C . ASP A 1 205 ? 16.042 23.624 -6.415 1.00 50.00 205 ASP A C 1
ATOM 1635 O O . ASP A 1 205 ? 14.920 23.591 -5.910 1.00 50.00 205 ASP A O 1
ATOM 1639 N N . TYR A 1 206 ? 17.143 23.626 -5.653 1.00 52.06 206 TYR A N 1
ATOM 1640 C CA . TYR A 1 206 ? 17.097 23.586 -4.187 1.00 52.06 206 TYR A CA 1
ATOM 1641 C C . TYR A 1 206 ? 16.488 24.856 -3.571 1.00 52.06 206 TYR A C 1
ATOM 1643 O O . TYR A 1 206 ? 15.745 24.761 -2.594 1.00 52.06 206 TYR A O 1
ATOM 1651 N N . ILE A 1 207 ? 16.732 26.042 -4.148 1.00 59.44 207 ILE A N 1
ATOM 1652 C CA . ILE A 1 207 ? 16.100 27.292 -3.689 1.00 59.44 207 ILE A CA 1
ATOM 1653 C C . ILE A 1 207 ? 14.575 27.227 -3.869 1.00 59.44 207 ILE A C 1
ATOM 1655 O O . ILE A 1 207 ? 13.846 27.664 -2.979 1.00 59.44 207 ILE A O 1
ATOM 1659 N N . ALA A 1 208 ? 14.073 26.632 -4.957 1.00 57.00 208 ALA A N 1
ATOM 1660 C CA . ALA A 1 208 ? 12.635 26.449 -5.156 1.00 57.00 208 ALA A CA 1
ATOM 1661 C C . ALA A 1 208 ? 12.022 25.519 -4.090 1.00 57.00 208 ALA A C 1
ATOM 1663 O O . ALA A 1 208 ? 11.005 25.865 -3.486 1.00 57.00 208 ALA A O 1
ATOM 1664 N N . CYS A 1 209 ? 12.681 24.399 -3.775 1.00 58.00 209 CYS A N 1
ATOM 1665 C CA . CYS A 1 209 ? 12.241 23.476 -2.723 1.00 58.00 209 CYS A CA 1
ATOM 1666 C C . CYS A 1 209 ? 12.252 24.115 -1.320 1.00 58.00 209 CYS A C 1
ATOM 1668 O O . CYS A 1 209 ? 11.335 23.896 -0.523 1.00 58.00 209 CYS A O 1
ATOM 1670 N N . ILE A 1 210 ? 13.249 24.954 -1.012 1.00 73.00 210 ILE A N 1
ATOM 1671 C CA . ILE A 1 210 ? 13.325 25.684 0.266 1.00 73.00 210 ILE A CA 1
ATOM 1672 C C . ILE A 1 210 ? 12.214 26.742 0.368 1.00 73.00 210 ILE A C 1
ATOM 1674 O O . ILE A 1 210 ? 11.611 26.900 1.429 1.00 73.00 210 ILE A O 1
ATOM 1678 N N . LEU A 1 211 ? 11.879 27.431 -0.727 1.00 66.25 211 LEU A N 1
ATOM 1679 C CA . LEU A 1 211 ? 10.782 28.404 -0.736 1.00 66.25 211 LEU A CA 1
ATOM 1680 C C . LEU A 1 2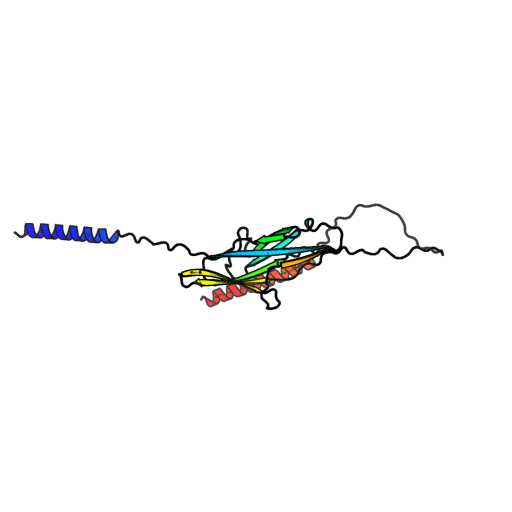11 ? 9.411 27.730 -0.576 1.00 66.25 211 LEU A C 1
ATOM 1682 O O . LEU A 1 211 ? 8.576 28.225 0.182 1.00 66.25 211 LEU A O 1
ATOM 1686 N N . ILE A 1 212 ? 9.188 26.579 -1.219 1.00 68.44 212 ILE A N 1
ATOM 1687 C CA . ILE A 1 212 ? 7.937 25.815 -1.087 1.00 68.44 212 ILE A CA 1
ATOM 1688 C C . ILE A 1 212 ? 7.785 25.268 0.339 1.00 68.44 212 ILE A C 1
ATOM 1690 O O . ILE A 1 212 ? 6.718 25.418 0.940 1.00 68.44 212 ILE A O 1
ATOM 1694 N N . SER A 1 213 ? 8.849 24.712 0.930 1.00 67.50 213 SER A N 1
ATOM 1695 C CA . SER A 1 213 ? 8.792 24.197 2.306 1.00 67.50 213 SER A CA 1
ATOM 1696 C C . SER A 1 213 ? 8.551 25.306 3.339 1.00 67.50 213 SER A C 1
ATOM 1698 O O . SER A 1 213 ? 7.744 25.125 4.252 1.00 67.50 213 SER A O 1
ATOM 1700 N N . ALA A 1 214 ? 9.139 26.495 3.162 1.00 67.69 214 ALA A N 1
ATOM 1701 C CA . ALA A 1 214 ? 8.877 27.652 4.020 1.00 67.69 214 ALA A CA 1
ATOM 1702 C C . ALA A 1 214 ? 7.411 28.128 3.946 1.00 67.69 214 ALA A C 1
ATOM 1704 O O . ALA A 1 214 ? 6.832 28.509 4.968 1.00 67.69 214 ALA A O 1
ATOM 1705 N N . ILE A 1 215 ? 6.784 28.065 2.764 1.00 76.25 215 ILE A N 1
ATOM 1706 C CA . ILE A 1 215 ? 5.359 28.386 2.585 1.00 76.25 215 ILE A CA 1
ATOM 1707 C C . ILE A 1 215 ? 4.482 27.366 3.321 1.00 76.25 215 ILE A C 1
ATOM 1709 O O . ILE A 1 215 ? 3.576 27.766 4.054 1.00 76.25 215 ILE A O 1
ATOM 1713 N N . VAL A 1 216 ? 4.775 26.067 3.199 1.00 76.06 216 VAL A N 1
ATOM 1714 C CA . VAL A 1 216 ? 4.040 25.004 3.908 1.00 76.06 216 VAL A CA 1
ATOM 1715 C C . VAL A 1 216 ? 4.164 25.175 5.425 1.00 76.06 216 VAL A C 1
ATOM 1717 O O . VAL A 1 216 ? 3.156 25.159 6.132 1.00 76.06 216 VAL A O 1
ATOM 1720 N N . ILE A 1 217 ? 5.368 25.445 5.937 1.00 78.25 217 ILE A N 1
ATOM 1721 C CA . ILE A 1 217 ? 5.598 25.683 7.371 1.00 78.25 217 ILE A CA 1
ATOM 1722 C C . ILE A 1 217 ? 4.832 26.922 7.862 1.00 78.25 217 ILE A C 1
ATOM 1724 O O . ILE A 1 217 ? 4.231 26.884 8.936 1.00 78.25 217 ILE A O 1
ATOM 1728 N N . LEU A 1 218 ? 4.782 28.009 7.083 1.00 81.62 218 LEU A N 1
ATOM 1729 C CA . LEU A 1 218 ? 3.999 29.203 7.427 1.00 81.62 218 LEU A CA 1
ATOM 1730 C C . LEU A 1 218 ? 2.489 28.935 7.451 1.00 81.62 218 LEU A C 1
ATOM 1732 O O . LEU A 1 218 ? 1.789 29.487 8.307 1.00 81.62 218 LEU A O 1
ATOM 1736 N N . VAL A 1 219 ? 1.982 28.095 6.546 1.00 80.88 219 VAL A N 1
ATOM 1737 C CA . VAL A 1 219 ? 0.572 27.674 6.528 1.00 80.88 219 VAL A CA 1
ATOM 1738 C C . VAL A 1 219 ? 0.251 26.832 7.762 1.00 80.88 219 VAL A C 1
ATOM 1740 O O . VAL A 1 219 ? -0.714 27.145 8.458 1.00 80.88 219 VAL A O 1
ATOM 1743 N N . LEU A 1 220 ? 1.095 25.850 8.096 1.00 79.75 220 LEU A N 1
ATOM 1744 C CA . LEU A 1 220 ? 0.939 25.001 9.284 1.00 79.75 220 LEU A CA 1
ATOM 1745 C C . LEU A 1 220 ? 1.068 25.791 10.595 1.00 79.75 220 LEU A C 1
ATOM 1747 O O . LEU A 1 220 ? 0.348 25.549 11.563 1.00 79.75 220 LEU A O 1
ATOM 1751 N N . TYR A 1 221 ? 1.967 26.775 10.644 1.00 84.00 221 TYR A N 1
ATOM 1752 C CA . TYR A 1 221 ? 2.088 27.662 11.797 1.00 84.00 221 TYR A CA 1
ATOM 1753 C C . TYR A 1 221 ? 0.845 28.548 11.953 1.00 84.00 221 TYR A C 1
ATOM 1755 O O . TYR A 1 221 ? 0.338 28.721 13.064 1.00 84.00 221 TYR A O 1
ATOM 1763 N N . LYS A 1 222 ? 0.308 29.085 10.846 1.00 80.00 222 LYS A N 1
ATOM 1764 C CA . LYS A 1 222 ? -0.932 29.873 10.863 1.00 80.00 222 LYS A CA 1
ATOM 1765 C C . LYS A 1 222 ? -2.154 29.030 11.226 1.00 80.00 222 LYS A C 1
ATOM 1767 O O . LYS A 1 222 ? -2.989 29.537 11.972 1.00 80.00 222 LYS A O 1
ATOM 1772 N N . SER A 1 223 ? -2.269 27.789 10.750 1.00 72.56 223 SER A N 1
ATOM 1773 C CA . SER A 1 223 ? -3.379 26.900 11.122 1.00 72.56 223 SER A CA 1
ATOM 1774 C C . SER A 1 223 ? -3.330 26.555 12.611 1.00 72.56 223 SER A C 1
ATOM 1776 O O . SER A 1 223 ? -4.300 26.815 13.318 1.00 72.56 223 SER A O 1
ATOM 1778 N N . ARG A 1 224 ? -2.163 26.157 13.134 1.00 77.69 224 ARG A N 1
ATOM 1779 C CA . ARG A 1 224 ? -1.967 25.898 14.573 1.00 77.69 224 ARG A CA 1
ATOM 1780 C C . ARG A 1 224 ? -2.210 27.124 15.449 1.00 77.69 224 ARG A C 1
ATOM 1782 O O . ARG A 1 224 ? -2.728 27.009 16.557 1.00 77.69 224 ARG A O 1
ATOM 1789 N N . LYS A 1 225 ? -1.827 28.321 14.988 1.00 77.06 225 LYS A N 1
ATOM 1790 C CA . LYS A 1 225 ? -2.097 29.566 15.724 1.00 77.06 225 LYS A CA 1
ATOM 1791 C C . LYS A 1 225 ? -3.593 29.899 15.748 1.00 77.06 225 LYS A C 1
ATOM 1793 O O . LYS A 1 225 ? -4.069 30.352 16.783 1.00 77.06 225 LYS A O 1
ATOM 1798 N N . ARG A 1 226 ? -4.328 29.654 14.655 1.00 72.56 226 ARG A N 1
ATOM 1799 C CA . ARG A 1 226 ? -5.794 29.817 14.606 1.00 72.56 226 ARG A CA 1
ATOM 1800 C C . ARG A 1 226 ? -6.506 28.825 15.518 1.00 72.56 226 ARG A C 1
ATOM 1802 O O . ARG A 1 226 ? -7.411 29.230 16.229 1.00 72.56 226 ARG A O 1
ATOM 1809 N N . GLU A 1 227 ? -6.061 27.572 15.560 1.00 74.56 227 GLU A N 1
ATOM 1810 C CA . GLU A 1 227 ? -6.596 26.573 16.494 1.00 74.56 227 GLU A CA 1
ATOM 1811 C C . GLU A 1 227 ? -6.444 27.039 17.943 1.00 74.56 227 GLU A C 1
ATOM 1813 O O . GLU A 1 227 ? -7.423 27.078 18.679 1.00 74.56 227 GLU A O 1
ATOM 1818 N N . LYS A 1 228 ? -5.253 27.511 18.333 1.00 71.00 228 LYS A N 1
ATOM 1819 C CA . LYS A 1 228 ? -5.018 28.037 19.688 1.00 71.00 228 LYS A CA 1
ATOM 1820 C C . LYS A 1 228 ? -5.850 29.284 20.014 1.00 71.00 228 LYS A C 1
ATOM 1822 O O . LYS A 1 228 ? -6.226 29.454 21.165 1.00 71.00 228 LYS A O 1
ATOM 1827 N N . GLN A 1 229 ? -6.143 30.135 19.029 1.00 65.06 229 GLN A N 1
ATOM 1828 C CA . GLN A 1 229 ? -6.996 31.320 19.210 1.00 65.06 229 GLN A CA 1
ATOM 1829 C C . GLN A 1 229 ? -8.496 30.993 19.243 1.00 65.06 229 GLN A C 1
ATOM 1831 O O . GLN A 1 229 ? -9.244 31.739 19.854 1.00 65.06 229 GLN A O 1
ATOM 1836 N N . ASN A 1 230 ? -8.926 29.884 18.634 1.00 60.12 230 ASN A N 1
ATOM 1837 C CA . ASN A 1 230 ? -10.309 29.393 18.689 1.00 60.12 230 ASN A CA 1
ATOM 1838 C C . ASN A 1 230 ? -10.596 28.534 19.939 1.00 60.12 230 ASN A C 1
ATOM 1840 O O . ASN A 1 230 ? -11.730 28.109 20.144 1.00 60.12 230 ASN A O 1
ATOM 1844 N N . LEU A 1 231 ? -9.563 28.245 20.738 1.00 52.56 231 LEU A N 1
ATOM 1845 C CA . LEU A 1 231 ? -9.608 27.486 21.995 1.00 52.56 231 LEU A CA 1
ATOM 1846 C C . LEU A 1 231 ? -9.521 28.391 23.244 1.00 52.56 231 LEU A C 1
ATOM 1848 O O . LEU A 1 231 ? -9.345 27.883 24.350 1.00 52.56 231 LEU A O 1
ATOM 1852 N N . THR A 1 232 ? -9.620 29.715 23.075 1.00 45.88 232 THR A N 1
ATOM 1853 C CA . THR A 1 232 ? -9.706 30.714 24.162 1.00 45.88 232 THR A CA 1
ATOM 1854 C C . THR A 1 232 ? -11.012 31.480 24.033 1.00 45.88 232 THR A C 1
ATOM 1856 O O . THR A 1 232 ? -11.585 31.828 25.087 1.00 45.88 232 THR A O 1
#

InterPro domains:
  IPR022464 Streptococcal pilin isopeptide linkage domain [PF12892] (50-166)
  IPR022464 Streptococcal pilin isopeptide linkage domain [TIGR03786] (98-166)
  IPR038174 Streptococcal pilin isopeptide linker superfamily [G3DSA:2.60.40.3050] (35-167)

Organism: NCBI:txid1754012

Foldseek 3Di:
DVVVVVVVVVVVVVVVVVVVVVVVPPPPPPPPDPQFKDKDWAKEWEAEAEPDPDAQQVDKWKKKKFWPDPPQFDAPPDDDRIDMDMDGGTDIDTSHIGMDRDFDKTKIKIATDDDDPDPQKDWFGWIKIKIWGWDADPVRHIDIDIAIDRPPPDGDPHHYIYMYGGDDDPPPDDDDDDDDDDDDDDDDDDDDDDDDPDDPPPVVVVVVVVVVVVVVVVVVVVVVVVVVVVVD

Sequence (232 aa):
MQKVTKKWIKFSICCLLLFVAAIHTIENTHVYAANKEVSIILPLRQVVTTETTKNVEDFSFDYCLEALSENAPLPDGKDGSTYTFSLTGNMEKNIGVIRYENVGVYKYSLYQIHMDDLKNFTYDTKVYTLTVYIKWDRDGDLIAEIIGDNGSGEKPEKLEFVNTYKKTVIDDTTDDKNDGKKSNEQYSDGDGKQPDTGDVTRTKDYIACILISAIVILVLYKSRKREKQNLT

Secondary structure (DSSP, 8-state):
-HHHHHHHHHHHHHHHHHHHHHHTT------------EEEEEEEEEEEEESSS--GGG-EEEEEEEE-STT----TT-BTTEEEEEEESSEEEEEEEEEE-S-EEEEEEEEEE--S--TTEE----EEEEEEEEEE-TTS-EEEEEEEE-SSSSPPSSEEEEEEE-------------------------------------HHHHHHHHHHHHHHHHHHHHHHHHHHHHT-